Protein AF-K0SXA0-F1 (afdb_monomer_lite)

pLDDT: mean 76.3, std 20.44, range [32.12, 97.06]

Structure (mmCIF, N/CA/C/O backbone):
data_AF-K0SXA0-F1
#
_entry.id   AF-K0SXA0-F1
#
loop_
_atom_site.group_PDB
_atom_site.id
_atom_site.type_symbol
_atom_site.label_atom_id
_atom_site.label_alt_id
_atom_site.label_comp_id
_atom_site.label_asym_id
_atom_site.label_entity_id
_atom_site.label_seq_id
_atom_site.pdbx_PDB_ins_code
_atom_site.Cartn_x
_atom_site.Cartn_y
_atom_site.Cartn_z
_atom_site.occupancy
_atom_site.B_iso_or_equiv
_atom_site.auth_seq_id
_atom_site.auth_comp_id
_atom_site.auth_asym_id
_atom_site.auth_atom_id
_atom_site.pdbx_PDB_model_num
ATOM 1 N N . MET A 1 1 ? -65.868 3.057 34.331 1.00 33.91 1 MET A N 1
ATOM 2 C CA . MET A 1 1 ? -67.000 2.318 34.929 1.00 33.91 1 MET A CA 1
ATOM 3 C C . MET A 1 1 ? -66.848 0.865 34.507 1.00 33.91 1 MET A C 1
ATOM 5 O O . MET A 1 1 ? -66.831 0.612 33.315 1.00 33.91 1 MET A O 1
ATOM 9 N N . THR A 1 2 ? -66.255 0.045 35.381 1.00 39.78 2 THR A N 1
ATOM 10 C CA . THR A 1 2 ? -66.914 -0.927 36.297 1.00 39.78 2 THR A CA 1
ATOM 11 C C . THR A 1 2 ? -67.184 -2.253 35.579 1.00 39.78 2 THR A C 1
ATOM 13 O O . THR A 1 2 ? -67.931 -2.257 34.617 1.00 39.78 2 THR A O 1
ATOM 16 N N . VAL A 1 3 ? -66.432 -3.327 35.857 1.00 34.41 3 VAL A N 1
ATOM 17 C CA . VAL A 1 3 ? -66.452 -4.216 37.051 1.00 34.41 3 VAL A CA 1
ATOM 18 C C . VAL A 1 3 ? -67.311 -5.456 36.769 1.00 34.41 3 VAL A C 1
ATOM 20 O O . VAL A 1 3 ? -68.366 -5.333 36.164 1.00 34.41 3 VAL A O 1
ATOM 23 N N . ASN A 1 4 ? -66.837 -6.590 37.303 1.00 39.00 4 ASN A N 1
ATOM 24 C CA . ASN A 1 4 ? -67.422 -7.936 37.408 1.00 39.00 4 ASN A CA 1
ATOM 25 C C . ASN A 1 4 ? -67.067 -8.892 36.258 1.00 39.00 4 ASN A C 1
ATOM 27 O O . ASN A 1 4 ? -67.342 -8.606 35.109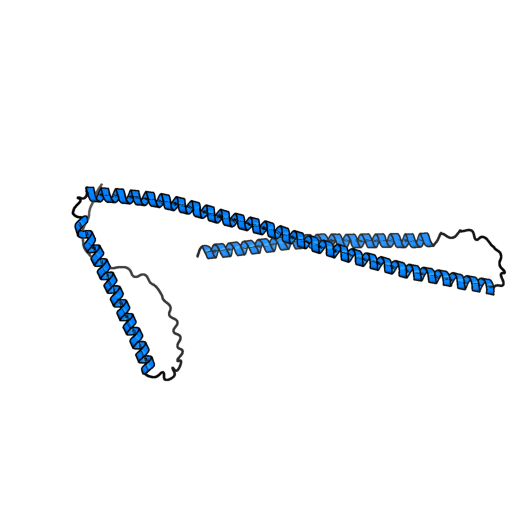 1.00 39.00 4 ASN A O 1
ATOM 31 N N . GLU A 1 5 ? -66.397 -10.026 36.488 1.00 44.12 5 GLU A N 1
ATOM 32 C CA . GLU A 1 5 ? -66.516 -10.937 37.636 1.00 44.12 5 GLU A CA 1
ATOM 33 C C . GLU A 1 5 ? -65.215 -11.714 37.919 1.00 44.12 5 GLU A C 1
ATOM 35 O O . GLU A 1 5 ? -64.517 -12.174 37.018 1.00 44.12 5 GLU A O 1
ATOM 40 N N . ARG A 1 6 ? -64.894 -11.870 39.209 1.00 47.31 6 ARG A N 1
ATOM 41 C CA . ARG A 1 6 ? -63.826 -12.742 39.722 1.00 47.31 6 ARG A CA 1
ATOM 42 C C . ARG A 1 6 ? -64.387 -14.141 39.985 1.00 47.31 6 ARG A C 1
ATOM 44 O O . ARG A 1 6 ? -65.409 -14.229 40.659 1.00 47.31 6 ARG A O 1
ATOM 51 N N . ARG A 1 7 ? -63.621 -15.198 39.673 1.00 39.25 7 ARG A N 1
ATOM 52 C CA . ARG A 1 7 ? -63.428 -16.384 40.548 1.00 39.25 7 ARG A CA 1
ATOM 53 C C . ARG A 1 7 ? -62.339 -17.341 40.005 1.00 39.25 7 ARG A C 1
ATOM 55 O O . ARG A 1 7 ? -62.566 -18.047 39.037 1.00 39.25 7 ARG A O 1
ATOM 62 N N . TRP A 1 8 ? -61.141 -17.280 40.610 1.00 40.41 8 TRP A N 1
ATOM 63 C CA . TRP A 1 8 ? -60.415 -18.370 41.314 1.00 40.41 8 TRP A CA 1
ATOM 64 C C . TRP A 1 8 ? -60.735 -19.829 40.874 1.00 40.41 8 TRP A C 1
ATOM 66 O O . TRP A 1 8 ? -61.901 -20.192 40.895 1.00 40.41 8 TRP A O 1
ATOM 76 N N . LEU A 1 9 ? -59.814 -20.749 40.515 1.00 39.09 9 LEU A N 1
ATOM 77 C CA . LEU A 1 9 ? -58.541 -21.189 41.129 1.00 39.09 9 LEU A CA 1
ATOM 78 C C . LEU A 1 9 ? -57.698 -22.078 40.168 1.00 39.09 9 LEU A C 1
ATOM 80 O O . LEU A 1 9 ? -58.259 -22.874 39.429 1.00 39.09 9 LEU A O 1
ATOM 84 N N . ALA A 1 10 ? -56.368 -21.994 40.329 1.00 35.38 10 ALA A N 1
ATOM 85 C CA . ALA A 1 10 ? -55.334 -23.050 40.264 1.00 35.38 10 ALA A CA 1
ATOM 86 C C . ALA A 1 10 ? -55.201 -23.983 39.036 1.00 35.38 10 ALA A C 1
ATOM 88 O O . ALA A 1 10 ? -56.087 -24.762 38.714 1.00 35.38 10 ALA A O 1
ATOM 89 N N . GLY A 1 11 ? -53.992 -24.045 38.461 1.00 32.88 11 GLY A N 1
ATOM 90 C CA . GLY A 1 11 ? -53.641 -25.123 37.531 1.00 32.88 11 GLY A CA 1
ATOM 91 C C . GLY A 1 11 ? -52.355 -24.884 36.757 1.00 32.88 11 GLY A C 1
ATOM 92 O O . GLY A 1 11 ? -52.360 -24.305 35.683 1.00 32.88 11 GLY A O 1
ATOM 93 N N . ALA A 1 12 ? -51.241 -25.301 37.331 1.00 36.44 12 ALA A N 1
ATOM 94 C CA . ALA A 1 12 ? -49.899 -25.111 36.821 1.00 36.44 12 ALA A CA 1
ATOM 95 C C . ALA A 1 12 ? -49.622 -25.978 35.558 1.00 36.44 12 ALA A C 1
ATOM 97 O O . ALA A 1 12 ? -50.015 -27.136 35.537 1.00 36.44 12 ALA A O 1
ATOM 98 N N . TRP A 1 13 ? -48.912 -25.451 34.545 1.00 35.28 13 TRP A N 1
ATOM 99 C CA . TRP A 1 13 ? -47.641 -25.993 34.005 1.00 35.28 13 TRP A CA 1
ATOM 100 C C . TRP A 1 13 ? -47.271 -25.522 32.589 1.00 35.28 13 TRP A C 1
ATOM 102 O O . TRP A 1 13 ? -48.034 -25.572 31.632 1.00 35.28 13 TRP A O 1
ATOM 112 N N . LYS A 1 14 ? -46.008 -25.083 32.545 1.00 35.16 14 LYS A N 1
ATOM 113 C CA . LYS A 1 14 ? -45.096 -24.770 31.444 1.00 35.16 14 LYS A CA 1
ATOM 114 C C . LYS A 1 14 ? -45.355 -25.479 30.111 1.00 35.16 14 LYS A C 1
ATOM 116 O O . LYS A 1 14 ? -45.330 -26.703 30.012 1.00 35.16 14 LYS A O 1
ATOM 121 N N . TRP A 1 15 ? -45.397 -24.651 29.073 1.00 37.28 15 TRP A N 1
ATOM 122 C CA . TRP A 1 15 ? -45.263 -25.020 27.672 1.00 37.28 15 TRP A CA 1
ATOM 123 C C . TRP A 1 15 ? -43.845 -25.527 27.368 1.00 37.28 15 TRP A C 1
ATOM 125 O O . TRP A 1 15 ? -42.852 -24.867 27.676 1.00 37.28 15 TRP A O 1
ATOM 135 N N . ARG A 1 16 ? -43.772 -26.714 26.754 1.00 32.12 16 ARG A N 1
ATOM 136 C CA . ARG A 1 16 ? -42.602 -27.230 26.033 1.00 32.12 16 ARG A CA 1
ATOM 137 C C . ARG A 1 16 ? -42.470 -26.475 24.713 1.00 32.12 16 ARG A C 1
ATOM 139 O O . ARG A 1 16 ? -43.393 -26.517 23.905 1.00 32.12 16 ARG A O 1
ATOM 146 N N . THR A 1 17 ? -41.304 -25.902 24.451 1.00 44.03 17 THR A N 1
ATOM 147 C CA . THR A 1 17 ? -40.845 -25.605 23.090 1.00 44.03 17 THR A CA 1
ATOM 148 C C . THR A 1 17 ? -39.658 -26.494 22.746 1.00 44.03 17 THR A C 1
ATOM 150 O O . THR A 1 17 ? -38.808 -26.802 23.579 1.00 44.03 17 THR A O 1
ATOM 153 N N . LEU A 1 18 ? -39.705 -26.970 21.508 1.00 38.94 18 LEU A N 1
ATOM 154 C CA . LEU A 1 18 ? -38.896 -28.009 20.894 1.00 38.94 18 LEU A CA 1
ATOM 155 C C . LEU A 1 18 ? -37.441 -27.568 20.694 1.00 38.94 18 LEU A C 1
ATOM 157 O O . LEU A 1 18 ? -37.186 -26.473 20.206 1.00 38.94 18 LEU A O 1
ATOM 161 N N . GLY A 1 19 ? -36.509 -28.471 20.988 1.00 34.19 19 GLY A N 1
ATOM 162 C CA . GLY A 1 19 ? -35.130 -28.428 20.511 1.00 34.19 19 GLY A CA 1
ATOM 163 C C . GLY A 1 19 ? -34.800 -29.782 19.898 1.00 34.19 19 GLY A C 1
ATOM 164 O O . GLY A 1 19 ? -34.503 -30.735 20.614 1.00 34.19 19 GLY A O 1
ATOM 165 N N . VAL A 1 20 ? -34.932 -29.880 18.577 1.00 38.72 20 VAL A N 1
ATOM 166 C CA . VAL A 1 20 ? -34.489 -31.027 17.781 1.00 38.72 20 VAL A CA 1
ATOM 167 C C . VAL A 1 20 ? -32.961 -31.050 17.821 1.00 38.72 20 VAL A C 1
ATOM 169 O O . VAL A 1 20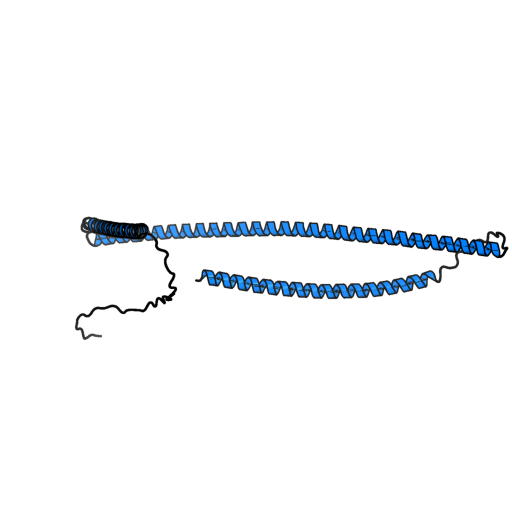 ? -32.323 -30.141 17.303 1.00 38.72 20 VAL A O 1
ATOM 172 N N . SER A 1 21 ? -32.373 -32.079 18.432 1.00 34.34 21 SER A N 1
ATOM 173 C CA . SER A 1 21 ? -30.966 -32.430 18.226 1.00 34.34 21 SER A CA 1
ATOM 174 C C . SER A 1 21 ? -30.926 -33.703 17.392 1.00 34.34 21 SER A C 1
ATOM 176 O O . SER A 1 21 ? -31.285 -34.788 17.852 1.00 34.34 21 SER A O 1
ATOM 178 N N . MET A 1 22 ? -30.576 -33.529 16.123 1.00 35.53 22 MET A N 1
ATOM 179 C CA . MET A 1 22 ? -30.406 -34.582 15.133 1.00 35.53 22 MET A CA 1
ATOM 180 C C . MET A 1 22 ? -29.090 -35.309 15.437 1.00 35.53 22 MET A C 1
ATOM 182 O O . MET A 1 22 ? -28.015 -34.801 15.125 1.00 35.53 22 MET A O 1
ATOM 186 N N . THR A 1 23 ? -29.142 -36.480 16.072 1.00 46.44 23 THR A N 1
ATOM 187 C CA . THR A 1 23 ? -27.959 -37.338 16.210 1.00 46.44 23 THR A CA 1
ATOM 188 C C . THR A 1 23 ? -27.879 -38.284 15.016 1.00 46.44 23 THR A C 1
ATOM 190 O O . THR A 1 23 ? -28.712 -39.170 14.831 1.00 46.44 23 THR A O 1
ATOM 193 N N . TYR A 1 24 ? -26.866 -38.085 14.172 1.00 36.88 24 TYR A N 1
ATOM 194 C CA . TYR A 1 24 ? -26.498 -39.046 13.138 1.00 36.88 24 TYR A CA 1
ATOM 195 C C . TYR A 1 24 ? -26.067 -40.353 13.821 1.00 36.88 24 TYR A C 1
ATOM 197 O O . TYR A 1 24 ? -25.092 -40.375 14.570 1.00 36.88 24 TYR A O 1
ATOM 205 N N . ARG A 1 25 ? -26.799 -41.450 13.586 1.00 37.25 25 ARG A N 1
ATOM 206 C CA . ARG A 1 25 ? -26.330 -42.801 13.924 1.00 37.25 25 ARG A CA 1
ATOM 207 C C . ARG A 1 25 ? -25.291 -43.229 12.895 1.00 37.25 25 ARG A C 1
ATOM 209 O O . ARG A 1 25 ? -25.644 -43.713 11.823 1.00 37.25 25 ARG A O 1
ATOM 216 N N . THR A 1 26 ? -24.019 -43.108 13.237 1.00 41.56 26 THR A N 1
ATOM 217 C CA . THR A 1 26 ? -22.947 -43.865 12.590 1.00 41.56 26 THR A CA 1
ATOM 218 C C . THR A 1 26 ? -22.957 -45.283 13.157 1.00 41.56 26 THR A C 1
ATOM 220 O O . THR A 1 26 ? -22.367 -45.562 14.196 1.00 41.56 26 THR A O 1
ATOM 223 N N . ASN A 1 27 ? -23.651 -46.199 12.478 1.00 45.00 27 ASN A N 1
ATOM 224 C CA . ASN A 1 27 ? -23.406 -47.629 12.643 1.00 45.00 27 ASN A CA 1
ATOM 225 C C . ASN A 1 27 ? -22.105 -47.969 11.899 1.00 45.00 27 ASN A C 1
ATOM 227 O O . ASN A 1 27 ? -22.141 -48.404 10.753 1.00 45.00 27 ASN A O 1
ATOM 231 N N . MET A 1 28 ? -20.959 -47.747 12.542 1.00 36.62 28 MET A N 1
ATOM 232 C CA . MET A 1 28 ? -19.746 -48.494 12.220 1.00 36.62 28 MET A CA 1
ATOM 233 C C . MET A 1 28 ? -19.492 -49.455 13.372 1.00 36.62 28 MET A C 1
ATOM 235 O O . MET A 1 28 ? -19.097 -49.054 14.464 1.00 36.62 28 MET A O 1
ATOM 239 N N . SER A 1 29 ? -19.767 -50.733 13.129 1.00 44.34 29 SER A N 1
ATOM 240 C CA . SER A 1 29 ? -19.243 -51.836 13.924 1.00 44.34 29 SER A CA 1
ATOM 241 C C . SER A 1 29 ? -17.733 -51.889 13.702 1.00 44.34 29 SER A C 1
ATOM 243 O O . SER A 1 29 ? -17.253 -52.564 12.795 1.00 44.34 29 SER A O 1
ATOM 245 N N . MET A 1 30 ? -17.001 -51.099 14.484 1.00 38.09 30 MET A N 1
ATOM 246 C CA . MET A 1 30 ? -15.559 -51.232 14.625 1.00 38.09 30 MET A CA 1
ATOM 247 C C . MET A 1 30 ? -15.334 -52.312 15.682 1.00 38.09 30 MET A C 1
ATOM 249 O O . MET A 1 30 ? -15.720 -52.135 16.838 1.00 38.09 30 MET A O 1
ATOM 253 N N . GLU A 1 31 ? -14.805 -53.460 15.267 1.00 45.88 31 GLU A N 1
ATOM 254 C CA . GLU A 1 31 ? -14.337 -54.499 16.183 1.00 45.88 31 GLU A CA 1
ATOM 255 C C . GLU A 1 31 ? -13.281 -53.870 17.102 1.00 45.88 31 GLU A C 1
ATOM 257 O O . GLU A 1 31 ? -12.225 -53.430 16.647 1.00 45.88 31 GLU A O 1
ATOM 262 N N . ILE A 1 32 ? -13.613 -53.732 18.389 1.00 46.00 32 ILE A N 1
ATOM 263 C CA . ILE A 1 32 ? -12.690 -53.218 19.402 1.00 46.00 32 ILE A CA 1
ATOM 264 C C . ILE A 1 32 ? -11.713 -54.364 19.704 1.00 46.00 32 ILE A C 1
ATOM 266 O O . ILE A 1 32 ? -12.177 -55.432 20.112 1.00 46.00 32 ILE A O 1
ATOM 270 N N . PRO A 1 33 ? -10.392 -54.184 19.509 1.00 49.22 33 PRO A N 1
ATOM 271 C CA . PRO A 1 33 ? -9.398 -55.164 19.940 1.00 49.22 33 PRO A CA 1
ATOM 272 C C . PRO A 1 33 ? -9.553 -55.411 21.444 1.00 49.22 33 PRO A C 1
ATOM 274 O O . PRO A 1 33 ? -9.891 -54.476 22.164 1.00 49.22 33 PRO A O 1
ATOM 277 N N . GLU A 1 34 ? -9.316 -56.633 21.929 1.00 57.97 34 GLU A N 1
ATOM 278 C CA . GLU A 1 34 ? -9.358 -56.970 23.361 1.00 57.97 34 GLU A CA 1
ATOM 279 C C . GLU A 1 34 ? -8.420 -56.065 24.189 1.00 57.97 34 GLU A C 1
ATOM 281 O O . GLU A 1 34 ? -7.263 -56.386 24.452 1.00 57.97 34 GLU A O 1
ATOM 286 N N . GLU A 1 35 ? -8.921 -54.908 24.623 1.00 55.84 35 GLU A N 1
ATOM 287 C CA . GLU A 1 35 ? -8.295 -54.079 25.642 1.00 55.84 35 GLU A CA 1
ATOM 288 C C . GLU A 1 35 ? -8.575 -54.722 27.003 1.00 55.84 35 GLU A C 1
ATOM 290 O O . GLU A 1 35 ? -9.726 -54.861 27.428 1.00 55.84 35 GLU A O 1
ATOM 295 N N . GLY A 1 36 ? -7.502 -55.145 27.678 1.00 57.25 36 GLY A N 1
ATOM 296 C CA . GLY A 1 36 ? -7.552 -55.880 28.938 1.00 57.25 36 GLY A CA 1
ATOM 297 C C . GLY A 1 36 ? -8.463 -55.232 29.985 1.00 57.25 36 GLY A C 1
ATOM 298 O O . GLY A 1 36 ? -8.536 -54.008 30.115 1.00 57.25 36 GLY A O 1
ATOM 299 N N . ALA A 1 37 ? -9.145 -56.068 30.773 1.00 63.78 37 ALA A N 1
ATOM 300 C CA . ALA A 1 37 ? -10.100 -55.671 31.815 1.00 63.78 37 ALA A CA 1
ATOM 301 C C . ALA A 1 37 ? -9.580 -54.571 32.772 1.00 63.78 37 ALA A C 1
ATOM 303 O O . ALA A 1 37 ? -10.363 -53.815 33.354 1.00 63.78 37 ALA A O 1
ATOM 304 N N . GLU A 1 38 ? -8.262 -54.446 32.911 1.00 65.62 38 GLU A N 1
ATOM 305 C CA . GLU A 1 38 ? -7.576 -53.402 33.673 1.00 65.62 38 GLU A CA 1
ATOM 306 C C . GLU A 1 38 ? -7.801 -51.991 33.106 1.00 65.62 38 GLU A C 1
ATOM 308 O O . GLU A 1 38 ? -8.131 -51.073 33.863 1.00 65.62 38 GLU A O 1
ATOM 313 N N . THR A 1 39 ? -7.735 -51.813 31.783 1.00 68.25 39 THR A N 1
ATOM 314 C CA . THR A 1 39 ? -7.971 -50.524 31.110 1.00 68.25 39 THR A CA 1
ATOM 315 C C . THR A 1 39 ? -9.420 -50.076 31.298 1.00 68.25 39 THR A C 1
ATOM 317 O O . THR A 1 39 ? -9.692 -48.931 31.670 1.00 68.25 39 THR A O 1
ATOM 320 N N . GLN A 1 40 ? -10.372 -51.003 31.167 1.00 71.31 40 GLN A N 1
ATOM 321 C CA . GLN A 1 40 ? -11.792 -50.718 31.372 1.00 71.31 40 GLN A CA 1
ATOM 322 C C . GLN A 1 40 ? -12.108 -50.356 32.836 1.00 71.31 40 GLN A C 1
ATOM 324 O O . GLN A 1 40 ? -12.920 -49.464 33.110 1.00 71.31 40 GLN A O 1
ATOM 329 N N . ASN A 1 41 ? -11.454 -51.018 33.793 1.00 73.25 41 ASN A N 1
ATOM 330 C CA . ASN A 1 41 ? -11.584 -50.702 35.215 1.00 73.25 41 ASN A CA 1
ATOM 331 C C . ASN A 1 41 ? -10.955 -49.347 35.563 1.00 73.25 41 ASN A C 1
ATOM 333 O O . ASN A 1 41 ? -11.549 -48.584 36.334 1.00 73.25 41 ASN A O 1
ATOM 337 N N . SER A 1 42 ? -9.824 -49.005 34.939 1.00 71.88 42 SER A N 1
ATOM 338 C CA . SER A 1 42 ? -9.188 -47.691 35.058 1.00 71.88 42 SER A CA 1
ATOM 339 C C . SER A 1 42 ? -10.129 -46.578 34.586 1.00 71.88 42 SER A C 1
ATOM 341 O O . SER A 1 42 ? -10.444 -45.669 35.360 1.00 71.88 42 SER A O 1
ATOM 343 N N . ILE A 1 43 ? -10.722 -46.718 33.395 1.00 74.25 43 ILE A N 1
ATOM 344 C CA . ILE A 1 43 ? -11.698 -45.761 32.846 1.00 74.25 43 ILE A CA 1
ATOM 345 C C . ILE A 1 43 ? -12.913 -45.608 33.777 1.00 74.25 43 ILE A C 1
ATOM 347 O O . ILE A 1 43 ? -13.313 -44.489 34.111 1.00 74.25 43 ILE A O 1
ATOM 351 N N . LYS A 1 44 ? -13.477 -46.714 34.282 1.00 81.88 44 LYS A N 1
ATOM 352 C CA . LYS A 1 44 ? -14.602 -46.674 35.238 1.00 81.88 44 LYS A CA 1
ATOM 353 C C . LYS A 1 44 ? -14.239 -45.967 36.548 1.00 81.88 44 LYS A C 1
ATOM 355 O O . LYS A 1 44 ? -15.105 -45.322 37.145 1.00 81.88 44 LYS A O 1
ATOM 360 N N . SER A 1 45 ? -12.998 -46.097 37.017 1.00 81.06 45 SER A N 1
ATOM 361 C CA . SER A 1 45 ? -12.524 -45.436 38.239 1.00 81.06 45 SER A CA 1
ATOM 362 C C . SER A 1 45 ? -12.358 -43.923 38.049 1.00 81.06 45 SER A C 1
ATOM 364 O O . SER A 1 45 ? -12.788 -43.151 38.907 1.00 81.06 45 SER A O 1
ATOM 366 N N . ILE A 1 46 ? -11.847 -43.494 36.890 1.00 79.69 46 ILE A N 1
ATOM 367 C CA . ILE A 1 46 ? -11.714 -42.081 36.511 1.00 79.69 46 ILE A CA 1
ATOM 368 C C . ILE A 1 46 ? -13.096 -41.425 36.438 1.00 79.69 46 ILE A C 1
ATOM 370 O O . ILE A 1 46 ? -13.313 -40.359 37.013 1.00 79.69 46 ILE A O 1
ATOM 374 N N . ILE A 1 47 ? -14.064 -42.097 35.808 1.00 82.12 47 ILE A N 1
ATOM 375 C CA . ILE A 1 47 ? -15.446 -41.607 35.714 1.00 82.12 47 ILE A CA 1
ATOM 376 C C . ILE A 1 47 ? -16.082 -41.477 37.105 1.00 82.12 47 ILE A C 1
ATOM 378 O O . ILE A 1 47 ? -16.759 -40.484 37.377 1.00 82.12 47 ILE A O 1
ATOM 382 N N . ARG A 1 48 ? -15.865 -42.449 38.003 1.00 85.38 48 ARG A N 1
ATOM 383 C CA . ARG A 1 48 ? -16.374 -42.383 39.384 1.00 85.38 48 ARG A CA 1
ATOM 384 C C . ARG A 1 48 ? -15.800 -41.195 40.152 1.00 85.38 48 ARG A C 1
ATOM 386 O O . ARG A 1 48 ? -16.586 -40.418 40.688 1.00 85.38 48 ARG A O 1
ATOM 393 N N . ARG A 1 49 ? -14.477 -40.997 40.120 1.00 84.75 49 ARG A N 1
ATOM 394 C CA . ARG A 1 49 ? -13.825 -39.848 40.775 1.00 84.75 49 ARG A CA 1
ATOM 395 C C . ARG A 1 49 ? -14.326 -38.516 40.226 1.00 84.75 49 ARG A C 1
ATOM 397 O O . ARG A 1 49 ? -14.599 -37.606 40.997 1.00 84.75 49 ARG A O 1
ATOM 404 N N . LYS A 1 50 ? -14.510 -38.407 38.907 1.00 85.69 50 LYS A N 1
ATOM 405 C CA . LYS A 1 50 ? -15.038 -37.185 38.287 1.00 85.69 50 LYS A CA 1
ATOM 406 C C . LYS A 1 50 ? -16.458 -36.865 38.774 1.00 85.69 50 LYS A C 1
ATOM 408 O O . LYS A 1 50 ? -16.738 -35.726 39.125 1.00 85.69 50 LYS A O 1
ATOM 413 N N . LYS A 1 51 ? -17.323 -37.879 38.885 1.00 86.25 51 LYS A N 1
ATOM 414 C CA . LYS A 1 51 ? -18.687 -37.729 39.426 1.00 86.25 51 LYS A CA 1
ATOM 415 C C . LYS A 1 51 ? -18.734 -37.438 40.927 1.00 86.25 51 LYS A C 1
ATOM 417 O O . LYS A 1 51 ? -19.736 -36.920 41.414 1.00 86.25 51 LYS A O 1
ATOM 422 N N . GLU A 1 52 ? -17.734 -37.861 41.691 1.00 89.00 52 GLU A N 1
ATOM 423 C CA . GLU A 1 52 ? -17.590 -37.478 43.103 1.00 89.00 52 GLU A CA 1
ATOM 424 C C . GLU A 1 52 ? -17.182 -36.015 43.213 1.00 89.00 52 GLU A C 1
ATOM 426 O O . GLU A 1 52 ? -17.869 -35.252 43.883 1.00 89.00 52 GLU A O 1
ATOM 431 N N . LEU A 1 53 ? -16.182 -35.600 42.436 1.00 88.31 53 LEU A N 1
ATOM 432 C CA . LEU A 1 53 ? -15.724 -34.216 42.395 1.00 88.31 53 LEU A CA 1
ATOM 433 C C . LEU A 1 53 ? -16.845 -33.246 41.984 1.00 88.31 53 LEU A C 1
ATOM 435 O O . LEU A 1 53 ? -17.039 -32.228 42.634 1.00 88.31 53 LEU A O 1
ATOM 439 N N . GLU A 1 54 ? -17.635 -33.587 40.960 1.00 82.19 54 GLU A N 1
ATOM 440 C CA . GLU A 1 54 ? -18.810 -32.802 40.545 1.00 82.19 54 GLU A CA 1
ATOM 441 C C . GLU A 1 54 ? -19.892 -32.722 41.636 1.00 82.19 54 GLU A C 1
ATOM 443 O O . GLU A 1 54 ? -20.561 -31.702 41.782 1.00 82.19 54 GLU A O 1
ATOM 448 N N . ARG A 1 55 ? -20.085 -33.782 42.433 1.00 86.12 55 ARG A N 1
ATOM 449 C CA . ARG A 1 55 ? -21.038 -33.751 43.555 1.00 86.12 55 ARG A CA 1
ATOM 450 C C . ARG A 1 55 ? -20.532 -32.892 44.705 1.00 86.12 55 ARG A C 1
ATOM 452 O O . ARG A 1 55 ? -21.329 -32.186 45.320 1.00 86.12 55 ARG A O 1
ATOM 459 N N . ASP A 1 56 ? -19.238 -32.942 44.988 1.00 87.69 56 ASP A N 1
ATOM 460 C CA . ASP A 1 56 ? -18.635 -32.172 46.071 1.00 87.69 56 ASP A CA 1
ATOM 461 C C . ASP A 1 56 ? -18.578 -30.678 45.737 1.00 87.69 56 ASP A C 1
ATOM 463 O O . ASP A 1 56 ? -18.891 -29.859 46.600 1.00 87.69 56 ASP A O 1
ATOM 467 N N . THR A 1 57 ? -18.306 -30.303 44.482 1.00 83.19 57 THR A N 1
ATOM 468 C CA . THR A 1 57 ? -18.398 -28.899 44.046 1.00 83.19 57 THR A CA 1
ATOM 469 C C . THR A 1 57 ? -19.830 -28.376 44.104 1.00 83.19 57 THR A C 1
ATOM 471 O O . THR A 1 57 ? -20.052 -27.262 44.576 1.00 83.19 57 THR A O 1
ATOM 474 N N . MET A 1 58 ? -20.820 -29.185 43.713 1.00 82.19 58 MET A N 1
ATOM 475 C CA . MET A 1 58 ? -22.235 -28.817 43.830 1.00 82.19 58 MET A CA 1
ATOM 476 C C . MET A 1 58 ? -22.671 -28.643 45.292 1.00 82.19 58 MET A C 1
ATOM 478 O O . MET A 1 58 ? -23.385 -27.692 45.604 1.00 82.19 58 MET A O 1
ATOM 482 N N . ARG A 1 59 ? -22.220 -29.512 46.208 1.00 86.75 59 ARG A N 1
ATOM 483 C CA . ARG A 1 59 ? -22.471 -29.356 47.653 1.00 86.75 59 ARG A CA 1
ATOM 484 C C . ARG A 1 59 ? -21.776 -28.126 48.233 1.00 86.75 59 ARG A C 1
ATOM 486 O O . ARG A 1 59 ? -22.373 -27.428 49.045 1.00 86.75 59 ARG A O 1
ATOM 493 N N . ALA A 1 60 ? -20.542 -27.846 47.819 1.00 84.62 60 ALA A N 1
ATOM 494 C CA . ALA A 1 60 ? -19.814 -26.657 48.249 1.00 84.62 60 ALA A CA 1
ATOM 495 C C . ALA A 1 60 ? -20.516 -25.369 47.787 1.00 84.62 60 ALA A C 1
ATOM 497 O O . ALA A 1 60 ? -20.687 -24.455 48.589 1.00 84.62 60 ALA A O 1
ATOM 498 N N . ALA A 1 61 ? -21.002 -25.333 46.543 1.00 81.62 61 ALA A N 1
ATOM 499 C CA . ALA A 1 61 ? -21.788 -24.218 46.019 1.00 81.62 61 ALA A CA 1
ATOM 500 C C . ALA A 1 61 ? -23.128 -24.049 46.759 1.00 81.62 61 ALA A C 1
ATOM 502 O O . ALA A 1 61 ? -23.527 -22.927 47.063 1.00 81.62 61 ALA A O 1
ATOM 503 N N . GLN A 1 62 ? -23.805 -25.149 47.112 1.00 81.50 62 GLN A N 1
ATOM 504 C CA . GLN A 1 62 ? -25.021 -25.103 47.937 1.00 81.50 62 GLN A CA 1
ATOM 505 C C . GLN A 1 62 ? -24.746 -24.544 49.338 1.00 81.50 62 GLN A C 1
ATOM 507 O O . GLN A 1 62 ? -25.486 -23.684 49.805 1.00 81.50 62 GLN A O 1
ATOM 512 N N . LEU A 1 63 ? -23.657 -24.966 49.984 1.00 83.25 63 LEU A N 1
ATOM 513 C CA . LEU A 1 63 ? -23.242 -24.431 51.284 1.00 83.25 63 LEU A CA 1
ATOM 514 C C . LEU A 1 63 ? -22.846 -22.950 51.208 1.00 83.25 63 LEU A C 1
ATOM 516 O O . LEU A 1 63 ? -23.108 -22.194 52.142 1.00 83.25 63 LEU A O 1
ATOM 520 N N . GLU A 1 64 ? -22.225 -22.511 50.112 1.00 79.81 64 GLU A N 1
ATOM 521 C CA . GLU A 1 64 ? -21.918 -21.096 49.886 1.00 79.81 64 GLU A CA 1
ATOM 522 C C . GLU A 1 64 ? -23.202 -20.273 49.705 1.00 79.81 64 GLU A C 1
ATOM 524 O O . GLU A 1 64 ? -23.363 -19.222 50.328 1.00 79.81 64 GLU A O 1
ATOM 529 N N . GLN A 1 65 ? -24.165 -20.793 48.942 1.00 75.69 65 GLN A N 1
ATOM 530 C CA . GLN A 1 65 ? -25.481 -20.182 48.780 1.00 75.69 65 GLN A CA 1
ATOM 531 C C . GLN A 1 65 ? -26.237 -20.093 50.118 1.00 75.69 65 GLN A C 1
ATOM 533 O O . GLN A 1 65 ? -26.806 -19.050 50.438 1.00 75.69 65 GLN A O 1
ATOM 538 N N . GLU A 1 66 ? -26.201 -21.144 50.939 1.00 76.25 66 GLU A N 1
ATOM 539 C CA . GLU A 1 66 ? -26.778 -21.143 52.288 1.00 76.25 66 GLU A CA 1
ATOM 540 C C . GLU A 1 66 ? -26.080 -20.143 53.221 1.00 76.25 66 GLU A C 1
ATOM 542 O O . GLU A 1 66 ? -26.751 -19.464 54.002 1.00 76.25 66 GLU A O 1
ATOM 547 N N . ARG A 1 67 ? -24.753 -19.979 53.114 1.00 74.56 67 ARG A N 1
ATOM 548 C CA . ARG A 1 67 ? -23.998 -18.955 53.857 1.00 74.56 67 ARG A CA 1
ATOM 549 C C . ARG A 1 67 ? -24.390 -17.535 53.459 1.00 74.56 67 ARG A C 1
ATOM 551 O O . ARG A 1 67 ? -24.529 -16.688 54.340 1.00 74.56 67 ARG A O 1
ATOM 558 N N . LEU A 1 68 ? -24.594 -17.270 52.170 1.00 70.25 68 LEU A N 1
ATOM 559 C CA . LEU A 1 68 ? -25.071 -15.970 51.689 1.00 70.25 68 LEU A CA 1
ATOM 560 C C . LEU A 1 68 ? -26.469 -15.659 52.247 1.00 70.25 68 LEU A C 1
ATOM 562 O O . LEU A 1 68 ? -26.682 -14.583 52.802 1.00 70.25 68 LEU A O 1
ATOM 566 N N . ILE A 1 69 ? -27.382 -16.636 52.222 1.00 67.69 69 ILE A N 1
ATOM 567 C CA . ILE A 1 69 ? -28.737 -16.499 52.787 1.00 67.69 69 ILE A CA 1
ATOM 568 C C . ILE A 1 69 ? -28.698 -16.299 54.314 1.00 67.69 69 ILE A C 1
ATOM 570 O O . ILE A 1 69 ? -29.469 -15.507 54.865 1.00 67.69 69 ILE A O 1
ATOM 574 N N . ALA A 1 70 ? -27.803 -16.994 55.021 1.00 62.94 70 ALA A N 1
ATOM 575 C CA . ALA A 1 70 ? -27.638 -16.854 56.467 1.00 62.94 70 ALA A CA 1
ATOM 576 C C . ALA A 1 70 ? -27.065 -15.480 56.865 1.00 62.94 70 ALA A C 1
ATOM 578 O O . ALA A 1 70 ? -27.487 -14.919 57.877 1.00 62.94 70 ALA A O 1
ATOM 579 N N . ASN A 1 71 ? -26.170 -14.907 56.054 1.00 60.41 71 ASN A N 1
ATOM 580 C CA . ASN A 1 71 ? -25.566 -13.593 56.296 1.00 60.41 71 ASN A CA 1
ATOM 581 C C . ASN A 1 71 ? -26.489 -12.405 55.949 1.00 60.41 71 ASN A C 1
ATOM 583 O O . ASN A 1 71 ? -26.309 -11.322 56.502 1.00 60.41 71 ASN A O 1
ATOM 587 N N . GLU A 1 72 ? -27.513 -12.581 55.107 1.00 56.19 72 GLU A N 1
ATOM 588 C CA . GLU A 1 72 ? -28.514 -11.536 54.809 1.00 56.19 72 GLU A CA 1
ATOM 589 C C . GLU A 1 72 ? -29.578 -11.354 55.918 1.00 56.19 72 GLU A C 1
ATOM 591 O O . GLU A 1 72 ? -30.273 -10.327 55.986 1.00 56.19 72 GLU A O 1
ATOM 596 N N . ARG A 1 73 ? -29.718 -12.333 56.823 1.00 51.84 73 ARG A N 1
ATOM 597 C CA . ARG A 1 73 ? -30.757 -12.338 57.869 1.00 51.84 73 ARG A CA 1
ATOM 598 C C . ARG A 1 73 ? -30.535 -11.390 59.063 1.00 51.84 73 ARG A C 1
ATOM 600 O O . ARG A 1 73 ? -31.549 -10.901 59.558 1.00 51.84 73 ARG A O 1
ATOM 607 N N . PRO A 1 74 ? -29.316 -11.053 59.532 1.00 50.66 74 PRO A N 1
ATOM 608 C CA . PRO A 1 74 ? -29.177 -10.173 60.699 1.00 50.66 74 PRO A CA 1
ATOM 609 C C . PRO A 1 74 ? -29.232 -8.671 60.377 1.00 50.66 74 PRO A C 1
ATOM 611 O O . PRO A 1 74 ? -29.717 -7.897 61.195 1.00 50.66 74 PRO A O 1
ATOM 614 N N . GLN A 1 75 ? -28.763 -8.224 59.203 1.00 51.59 75 GLN A N 1
ATOM 615 C CA . GLN A 1 75 ? -28.676 -6.780 58.904 1.00 51.59 75 GLN A CA 1
ATOM 616 C C . GLN A 1 75 ? -29.955 -6.185 58.313 1.00 51.59 75 GLN A C 1
ATOM 618 O O . GLN A 1 75 ? -30.223 -4.996 58.481 1.00 51.59 75 GLN A O 1
ATOM 623 N N . SER A 1 76 ? -30.771 -6.994 57.640 1.00 50.88 76 SER A N 1
ATOM 624 C CA . SER A 1 76 ? -31.985 -6.493 57.000 1.00 50.88 76 SER A CA 1
ATOM 625 C C . SER A 1 76 ? -33.075 -6.128 58.024 1.00 50.88 76 SER A C 1
ATOM 627 O O . SER A 1 76 ? -33.903 -5.261 57.751 1.00 50.88 76 SER A O 1
ATOM 629 N N . LEU A 1 77 ? -33.082 -6.721 59.221 1.00 51.00 77 LEU A N 1
ATOM 630 C CA . LEU A 1 77 ? -34.093 -6.459 60.257 1.00 51.00 77 LEU A CA 1
ATOM 631 C C . LEU A 1 77 ? -33.771 -5.269 61.181 1.00 51.00 77 LEU A C 1
ATOM 633 O O . LEU A 1 77 ? -34.659 -4.822 61.899 1.00 51.00 77 LEU A O 1
ATOM 637 N N . ALA A 1 78 ? -32.542 -4.740 61.163 1.00 54.81 78 ALA A N 1
ATOM 638 C CA . ALA A 1 78 ? -32.131 -3.646 62.054 1.00 54.81 78 ALA A CA 1
ATOM 639 C C . ALA A 1 78 ? -32.587 -2.254 61.574 1.00 54.81 78 ALA A C 1
ATOM 641 O O . ALA A 1 78 ? -32.722 -1.334 62.374 1.00 54.81 78 ALA A O 1
ATOM 642 N N . ASN A 1 79 ? -32.871 -2.111 60.277 1.00 57.25 79 ASN A N 1
ATOM 643 C CA . ASN A 1 79 ? -33.323 -0.869 59.666 1.00 57.25 79 ASN A CA 1
ATOM 644 C C . ASN A 1 79 ? -34.726 -1.096 59.094 1.00 57.25 79 ASN A C 1
ATOM 646 O O . ASN A 1 79 ? -34.898 -1.947 58.220 1.00 57.25 79 ASN A O 1
ATOM 650 N N . GLY A 1 80 ? -35.727 -0.351 59.577 1.00 67.75 80 GLY A N 1
ATOM 651 C CA . GLY A 1 80 ? -37.086 -0.384 59.021 1.00 67.75 80 GLY A CA 1
ATOM 652 C C . GLY A 1 80 ? -37.116 -0.092 57.512 1.00 67.75 80 GLY A C 1
ATOM 653 O O . GLY A 1 80 ? -36.099 0.279 56.918 1.00 67.75 80 GLY A O 1
ATOM 654 N N . ASP A 1 81 ? -38.283 -0.229 56.877 1.00 71.88 81 ASP A N 1
ATOM 655 C CA . ASP A 1 81 ? -38.446 -0.064 55.419 1.00 71.88 81 ASP A CA 1
ATOM 656 C C . ASP A 1 81 ? -37.821 1.230 54.863 1.00 71.88 81 ASP A C 1
ATOM 658 O O . ASP A 1 81 ? -37.300 1.243 53.745 1.00 71.88 81 ASP A O 1
ATOM 662 N N . ASP A 1 82 ? -37.795 2.305 55.651 1.00 73.19 82 ASP A N 1
ATOM 663 C CA . ASP A 1 82 ? -37.172 3.574 55.265 1.00 73.19 82 ASP A CA 1
ATOM 664 C C . ASP A 1 82 ? -35.640 3.533 55.246 1.00 73.19 82 ASP A C 1
ATOM 666 O O . ASP A 1 82 ? -35.026 4.093 54.336 1.00 73.19 82 ASP A O 1
ATOM 670 N N . GLY A 1 83 ? -35.008 2.805 56.168 1.00 76.38 83 GLY A N 1
ATOM 671 C CA . GLY A 1 83 ? -33.559 2.598 56.149 1.00 76.38 83 GLY A CA 1
ATOM 672 C C . GLY A 1 83 ? -33.127 1.679 55.003 1.00 76.38 83 GLY A C 1
ATOM 673 O O . GLY A 1 83 ? -32.136 1.959 54.328 1.00 76.38 83 GLY A O 1
ATOM 674 N N . ARG A 1 84 ? -33.922 0.643 54.688 1.00 76.94 84 ARG A N 1
ATOM 675 C CA . ARG A 1 84 ? -33.708 -0.187 53.486 1.00 76.94 84 ARG A CA 1
ATOM 676 C C . ARG A 1 84 ? -33.831 0.641 52.203 1.00 76.94 84 ARG A C 1
ATOM 678 O O . ARG A 1 84 ? -32.990 0.520 51.312 1.00 76.94 84 ARG A O 1
ATOM 685 N N . ARG A 1 85 ? -34.836 1.524 52.116 1.00 80.00 85 ARG A N 1
ATOM 686 C CA . ARG A 1 85 ? -35.002 2.458 50.988 1.00 80.00 85 ARG A CA 1
ATOM 687 C C . ARG A 1 85 ? -33.839 3.445 50.867 1.00 80.00 85 ARG A C 1
ATOM 689 O O . ARG A 1 85 ? -33.412 3.715 49.746 1.00 80.00 85 ARG A O 1
ATOM 696 N N . ALA A 1 86 ? -33.324 3.973 51.976 1.00 81.88 86 ALA A N 1
ATOM 697 C CA . ALA A 1 86 ? -32.190 4.897 51.973 1.00 81.88 86 ALA A CA 1
ATOM 698 C C . ALA A 1 86 ? -30.902 4.230 51.461 1.00 81.88 86 ALA A C 1
ATOM 700 O O . ALA A 1 86 ? -30.267 4.756 50.548 1.00 81.88 86 ALA A O 1
ATOM 701 N N . ILE A 1 87 ? -30.580 3.031 51.959 1.00 85.25 87 ILE A N 1
ATOM 702 C CA . ILE A 1 87 ? -29.416 2.248 51.508 1.00 85.25 87 ILE A CA 1
ATOM 703 C C . ILE A 1 87 ? -29.538 1.898 50.020 1.00 85.25 87 ILE A C 1
ATOM 705 O O . ILE A 1 87 ? -28.574 2.018 49.268 1.00 85.25 87 ILE A O 1
ATOM 709 N N . MET A 1 88 ? -30.734 1.510 49.566 1.00 85.06 88 MET A N 1
ATOM 710 C CA . MET A 1 88 ? -30.969 1.200 48.155 1.00 85.06 88 MET A CA 1
ATOM 711 C C . MET A 1 88 ? -30.782 2.433 47.261 1.00 85.06 88 MET A C 1
ATOM 713 O O . MET A 1 88 ? -30.159 2.335 46.207 1.00 85.06 88 MET A O 1
ATOM 717 N N . LYS A 1 89 ? -31.276 3.607 47.678 1.00 86.94 89 LYS A N 1
ATOM 718 C CA . LYS A 1 89 ? -31.061 4.868 46.949 1.00 86.94 89 LYS A CA 1
ATOM 719 C C . LYS A 1 89 ? -29.580 5.225 46.864 1.00 86.94 89 LYS A C 1
ATOM 721 O O . LYS A 1 89 ? -29.121 5.594 45.787 1.00 86.94 89 LYS A O 1
ATOM 726 N N . GLN A 1 90 ? -28.849 5.073 47.967 1.00 90.06 90 GLN A N 1
ATOM 727 C CA . GLN A 1 90 ? -27.412 5.314 47.999 1.00 90.06 90 GLN A CA 1
ATOM 728 C C . GLN A 1 90 ? -26.670 4.369 47.043 1.00 90.06 90 GLN A C 1
ATOM 730 O O . GLN A 1 90 ? -25.940 4.845 46.178 1.00 90.06 90 GLN A O 1
ATOM 735 N N . ARG A 1 91 ? -26.955 3.060 47.091 1.00 90.44 91 ARG A N 1
ATOM 736 C CA . ARG A 1 91 ? -26.392 2.077 46.148 1.00 90.44 91 ARG A CA 1
ATOM 737 C C . ARG A 1 91 ? -26.701 2.407 44.692 1.00 90.44 91 ARG A C 1
ATOM 739 O O . ARG A 1 91 ? -25.824 2.326 43.845 1.00 90.44 91 ARG A O 1
ATOM 746 N N . VAL A 1 92 ? -27.936 2.797 44.376 1.00 91.19 92 VAL A N 1
ATOM 747 C CA . VAL A 1 92 ? -28.309 3.195 43.007 1.00 91.19 92 VAL A CA 1
ATOM 748 C C . VAL A 1 92 ? -27.515 4.423 42.555 1.00 91.19 92 VAL A C 1
ATOM 750 O O . VAL A 1 92 ? -27.146 4.520 41.386 1.00 91.19 92 VAL A O 1
ATOM 753 N N . GLN A 1 93 ? -27.244 5.361 43.459 1.00 91.38 93 GLN A N 1
ATOM 754 C CA . GLN A 1 93 ? -26.458 6.550 43.154 1.00 91.38 93 GLN A CA 1
ATOM 755 C C . GLN A 1 93 ? -24.968 6.233 42.971 1.00 91.38 93 GLN A C 1
ATOM 757 O O . GLN A 1 93 ? -24.363 6.737 42.026 1.00 91.38 93 GLN A O 1
ATOM 762 N N . GLU A 1 94 ? -24.409 5.352 43.801 1.00 93.25 94 GLU A N 1
ATOM 763 C CA . GLU A 1 94 ? -23.049 4.818 43.653 1.00 93.25 94 GLU A CA 1
ATOM 764 C C . GLU A 1 94 ? -22.895 4.097 42.307 1.00 93.25 94 GLU A C 1
ATOM 766 O O . GLU A 1 94 ? -22.048 4.495 41.507 1.00 93.25 94 GLU A O 1
ATOM 771 N N . ILE A 1 95 ? -23.803 3.167 41.980 1.00 93.06 95 ILE A N 1
ATOM 772 C CA . ILE A 1 95 ? -23.819 2.450 40.693 1.00 93.06 95 ILE A CA 1
ATOM 773 C C . ILE A 1 95 ? -23.867 3.429 39.519 1.00 93.06 95 ILE A C 1
ATOM 775 O O . ILE A 1 95 ? -23.116 3.277 38.563 1.00 93.06 95 ILE A O 1
ATOM 779 N N . ARG A 1 96 ? -24.719 4.463 39.572 1.00 92.31 96 ARG A N 1
ATOM 780 C CA . ARG A 1 96 ? -24.786 5.481 38.506 1.00 92.31 96 ARG A CA 1
ATOM 781 C C . ARG A 1 96 ? -23.475 6.244 38.349 1.00 92.31 96 ARG A C 1
ATOM 783 O O . ARG A 1 96 ? -23.089 6.549 37.224 1.00 92.31 96 ARG A O 1
ATOM 790 N N . SER A 1 97 ? -22.806 6.561 39.456 1.00 94.12 97 SER A N 1
ATOM 791 C CA . SER A 1 97 ? -21.522 7.261 39.420 1.00 94.12 97 SER A CA 1
ATOM 792 C C . SER A 1 97 ? -20.414 6.391 38.820 1.00 94.12 97 SER A C 1
ATOM 794 O O . SER A 1 97 ? -19.629 6.878 38.009 1.00 94.12 97 SER A O 1
ATOM 796 N N . GLU A 1 98 ? -20.390 5.099 39.151 1.00 94.88 98 GLU A N 1
ATOM 797 C CA . GLU A 1 98 ? -19.454 4.122 38.588 1.00 94.88 98 GLU A CA 1
ATOM 798 C C . GLU A 1 98 ? -19.707 3.901 37.097 1.00 94.88 98 GLU A C 1
ATOM 800 O O . GLU A 1 98 ? -18.768 3.923 36.307 1.00 94.88 98 GLU A O 1
ATOM 805 N N . LEU A 1 99 ? -20.974 3.796 36.686 1.00 93.44 99 LEU A N 1
ATOM 806 C CA . LEU A 1 99 ? -21.360 3.697 35.276 1.00 93.44 99 LEU A CA 1
ATOM 807 C C . LEU A 1 99 ? -20.893 4.917 34.472 1.00 93.44 99 LEU A C 1
ATOM 809 O O . LEU A 1 99 ? -20.426 4.772 33.345 1.00 93.44 99 LEU A O 1
ATOM 813 N N . GLY A 1 100 ? -20.972 6.112 35.065 1.00 94.56 100 GLY A N 1
ATOM 814 C CA . GLY A 1 100 ? -20.435 7.334 34.468 1.00 9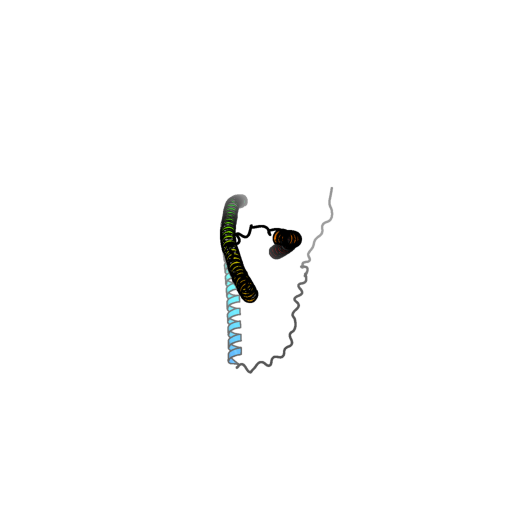4.56 100 GLY A CA 1
ATOM 815 C C . GLY A 1 100 ? -18.920 7.269 34.256 1.00 94.56 100 GLY A C 1
ATOM 816 O O . GLY A 1 100 ? -18.453 7.571 33.160 1.00 94.56 100 GLY A O 1
ATOM 817 N N . LYS A 1 101 ? -18.162 6.820 35.267 1.00 95.75 101 LYS A N 1
ATOM 818 C CA . LYS A 1 101 ? -16.698 6.657 35.175 1.00 95.75 101 LYS A CA 1
ATOM 819 C C . LYS A 1 101 ? -16.302 5.626 34.120 1.00 95.75 101 LYS A C 1
ATOM 821 O O . LYS A 1 101 ? -15.480 5.921 33.257 1.00 95.75 101 LYS A O 1
ATOM 826 N N . LEU A 1 102 ? -16.942 4.457 34.133 1.00 94.19 102 LEU A N 1
ATOM 827 C CA . LEU A 1 102 ? -16.696 3.405 33.145 1.00 94.19 102 LEU A CA 1
ATOM 828 C C . LEU A 1 102 ? -17.020 3.880 31.725 1.00 94.19 102 LEU A C 1
ATOM 830 O O . LEU A 1 102 ? -16.277 3.585 30.795 1.00 94.19 102 LEU A O 1
ATOM 834 N N . SER A 1 103 ? -18.083 4.669 31.552 1.00 93.44 103 SER A N 1
ATOM 835 C CA . SER A 1 103 ? -18.417 5.256 30.252 1.00 93.44 103 SER A CA 1
ATOM 836 C C . SER A 1 103 ? -17.345 6.235 29.765 1.00 93.44 103 SER A C 1
ATOM 838 O O . SER A 1 103 ? -17.021 6.231 28.576 1.00 93.44 103 SER A O 1
ATOM 840 N N . THR A 1 104 ? -16.772 7.055 30.653 1.00 94.44 104 THR A N 1
ATOM 841 C CA . THR A 1 104 ? -15.672 7.959 30.283 1.00 94.44 104 THR A CA 1
ATOM 842 C C . THR A 1 104 ? -14.385 7.201 29.971 1.00 94.44 104 THR A C 1
ATOM 844 O O . THR A 1 104 ? -13.760 7.479 28.950 1.00 94.44 104 THR A O 1
ATOM 847 N N . GLU A 1 105 ? -14.036 6.195 30.775 1.00 94.94 105 GLU A N 1
ATOM 848 C CA . GLU A 1 105 ? -12.865 5.340 30.545 1.00 94.94 105 GLU A CA 1
ATOM 849 C C . GLU A 1 105 ? -12.985 4.587 29.215 1.00 94.94 105 GLU A C 1
ATOM 851 O O . GLU A 1 105 ? -12.037 4.548 28.430 1.00 94.94 105 GLU A O 1
ATOM 856 N N . GLN A 1 106 ? -14.170 4.055 28.902 1.00 92.88 106 GLN A N 1
ATOM 857 C CA . GLN A 1 106 ? -14.436 3.405 27.622 1.00 92.88 106 GLN A CA 1
ATOM 858 C C . GLN A 1 106 ? -14.224 4.370 26.447 1.00 92.88 106 GLN A C 1
ATOM 860 O O . GLN A 1 106 ? -13.561 4.007 25.475 1.00 92.88 106 GLN A O 1
ATOM 865 N N . ALA A 1 107 ? -14.729 5.604 26.541 1.00 93.00 107 ALA A N 1
ATOM 866 C CA . ALA A 1 107 ? -14.557 6.608 25.493 1.00 93.00 107 ALA A CA 1
ATOM 867 C C . ALA A 1 107 ? -13.085 7.024 25.307 1.00 93.00 107 ALA A C 1
ATOM 869 O O . ALA A 1 107 ? -12.649 7.294 24.186 1.00 93.00 107 ALA A O 1
ATOM 870 N N . GLU A 1 108 ? -12.301 7.084 26.384 1.00 95.44 108 GLU A N 1
ATOM 871 C CA . GLU A 1 108 ? -10.863 7.363 26.321 1.00 95.44 108 GLU A CA 1
ATOM 872 C C . GLU A 1 108 ? -10.081 6.213 25.682 1.00 95.44 108 GLU A C 1
ATOM 874 O O . GLU A 1 108 ? -9.236 6.450 24.812 1.00 95.44 108 GLU A O 1
ATOM 879 N N . ILE A 1 109 ? -10.398 4.970 26.053 1.00 95.50 109 ILE A N 1
ATOM 880 C CA . ILE A 1 109 ? -9.801 3.775 25.450 1.00 95.50 109 ILE A CA 1
ATOM 881 C C . ILE A 1 109 ? -10.128 3.723 23.957 1.00 95.50 109 ILE A C 1
ATOM 883 O O . ILE A 1 109 ? -9.225 3.522 23.145 1.00 95.50 109 ILE A O 1
ATOM 887 N N . GLU A 1 110 ? -11.385 3.957 23.579 1.00 93.88 110 GLU A N 1
ATOM 888 C CA . GLU A 1 110 ? -11.818 3.954 22.182 1.00 93.88 110 GLU A CA 1
ATOM 889 C C . GLU A 1 110 ? -11.070 5.011 21.360 1.00 93.88 110 GLU A C 1
ATOM 891 O O . GLU A 1 110 ? -10.487 4.689 20.321 1.00 93.88 110 GLU A O 1
ATOM 896 N N . LYS A 1 111 ? -10.974 6.249 21.865 1.00 94.88 111 LYS A N 1
ATOM 897 C CA . LYS A 1 111 ? -10.164 7.307 21.238 1.00 94.88 111 LYS A CA 1
ATOM 898 C C . LYS A 1 111 ? -8.695 6.905 21.117 1.00 94.88 111 LYS A C 1
ATOM 900 O O . LYS A 1 111 ? -8.074 7.147 20.083 1.00 94.88 111 LYS A O 1
ATOM 905 N N . GLY A 1 112 ? -8.132 6.273 22.147 1.00 96.38 112 GLY A N 1
ATOM 906 C CA . GLY A 1 112 ? -6.754 5.788 22.139 1.00 96.38 112 GLY A CA 1
ATOM 907 C C . GLY A 1 112 ? -6.510 4.704 21.085 1.00 96.38 112 GLY A C 1
ATOM 908 O O . GLY A 1 112 ? -5.488 4.728 20.395 1.00 96.38 112 GLY A O 1
ATOM 909 N N . VAL A 1 113 ? -7.449 3.770 20.922 1.00 95.81 113 VAL A N 1
ATOM 910 C CA . VAL A 1 113 ? -7.392 2.721 19.893 1.00 95.81 113 VAL A CA 1
ATOM 911 C C . VAL A 1 113 ? -7.522 3.324 18.496 1.00 95.81 113 VAL A C 1
ATOM 913 O O . VAL A 1 113 ? -6.692 3.026 17.634 1.00 95.81 113 VAL A O 1
ATOM 916 N N . GLN A 1 114 ? -8.490 4.218 18.284 1.00 92.88 114 GLN A N 1
ATOM 917 C CA . GLN A 1 114 ? -8.668 4.922 17.012 1.00 92.88 114 GLN A CA 1
ATOM 918 C C . GLN A 1 114 ? -7.410 5.710 16.631 1.00 92.88 114 GLN A C 1
ATOM 920 O O . GLN A 1 114 ? -6.932 5.606 15.502 1.00 92.88 114 GLN A O 1
ATOM 925 N N . LEU A 1 115 ? -6.809 6.437 17.579 1.00 96.44 115 LEU A N 1
ATOM 926 C CA . LEU A 1 115 ? -5.579 7.187 17.334 1.00 96.44 115 LEU A CA 1
ATOM 927 C C . LEU A 1 115 ? -4.420 6.263 16.939 1.00 96.44 115 LEU A C 1
ATOM 929 O O . LEU A 1 115 ? -3.727 6.535 15.961 1.00 96.44 115 LEU A O 1
ATOM 933 N N . LYS A 1 116 ? -4.229 5.145 17.652 1.00 96.25 116 LYS A N 1
ATOM 934 C CA . LYS A 1 116 ? -3.198 4.147 17.316 1.00 96.25 116 LYS A CA 1
ATOM 935 C C . LYS A 1 116 ? -3.399 3.569 15.917 1.00 96.25 116 LYS A C 1
ATOM 937 O O . LYS A 1 116 ? -2.422 3.405 15.188 1.00 96.25 116 LYS A O 1
ATOM 942 N N . TYR A 1 117 ? -4.641 3.268 15.542 1.00 96.06 117 TYR A N 1
ATOM 943 C CA . TYR A 1 117 ? -4.967 2.769 14.209 1.00 96.06 117 TYR A CA 1
ATOM 944 C C . TYR A 1 117 ? -4.638 3.805 13.127 1.00 96.06 117 TYR A C 1
ATOM 946 O O . TYR A 1 117 ? -3.913 3.497 12.184 1.00 96.06 117 TYR A O 1
ATOM 954 N N . MET A 1 118 ? -5.073 5.054 13.315 1.00 93.06 118 MET A N 1
ATOM 955 C CA . MET A 1 118 ? -4.797 6.150 12.382 1.00 93.06 118 MET A CA 1
ATOM 956 C C . MET A 1 118 ? -3.296 6.414 12.217 1.00 93.06 118 MET A C 1
ATOM 958 O O . MET A 1 118 ? -2.832 6.648 11.102 1.00 93.06 118 MET A O 1
ATOM 962 N N . THR A 1 119 ? -2.518 6.359 13.300 1.00 95.75 119 THR A N 1
ATOM 963 C CA . THR A 1 119 ? -1.058 6.518 13.234 1.00 95.75 119 THR A CA 1
ATOM 964 C C . THR A 1 119 ? -0.414 5.391 12.432 1.00 95.75 119 THR A C 1
ATOM 966 O O . THR A 1 119 ? 0.338 5.671 11.501 1.00 95.75 119 THR A O 1
ATOM 969 N N . LYS A 1 120 ? -0.773 4.129 12.706 1.00 96.25 120 LYS A N 1
ATOM 970 C CA . LYS A 1 120 ? -0.271 2.978 11.937 1.00 96.25 120 LYS A CA 1
ATOM 971 C C . LYS A 1 120 ? -0.640 3.061 10.459 1.00 96.25 120 LYS A C 1
ATOM 973 O O . LYS A 1 120 ? 0.173 2.717 9.607 1.00 96.25 120 LYS A O 1
ATOM 978 N N . GLN A 1 121 ? -1.847 3.530 10.148 1.00 92.56 121 GLN A N 1
ATOM 979 C CA . GLN A 1 121 ? -2.277 3.714 8.767 1.00 92.56 121 GLN A CA 1
ATOM 980 C C . GLN A 1 121 ? -1.407 4.754 8.048 1.00 92.56 121 GLN A C 1
ATOM 982 O O . GLN A 1 121 ? -0.925 4.490 6.950 1.00 92.56 121 GLN A O 1
ATOM 987 N N . ARG A 1 122 ? -1.128 5.900 8.683 1.00 95.44 122 ARG A N 1
ATOM 988 C CA . ARG A 1 122 ? -0.235 6.921 8.108 1.00 95.44 122 ARG A CA 1
ATOM 989 C C . ARG A 1 122 ? 1.192 6.414 7.922 1.00 95.44 122 ARG A C 1
ATOM 991 O O . ARG A 1 122 ? 1.806 6.707 6.901 1.00 95.44 122 ARG A O 1
ATOM 998 N N . GLU A 1 123 ? 1.723 5.669 8.888 1.00 96.75 123 GLU A N 1
ATOM 999 C CA . GLU A 1 123 ? 3.058 5.064 8.790 1.00 96.75 123 GLU A CA 1
ATOM 1000 C C . GLU A 1 123 ? 3.140 4.078 7.621 1.00 96.75 123 GLU A C 1
ATOM 1002 O O . GLU A 1 123 ? 4.101 4.106 6.851 1.00 96.75 123 GLU A O 1
ATOM 1007 N N . PHE A 1 124 ? 2.110 3.246 7.456 1.00 97.06 124 PHE A N 1
ATOM 1008 C CA . PHE A 1 124 ? 2.006 2.321 6.334 1.00 97.06 124 PHE A CA 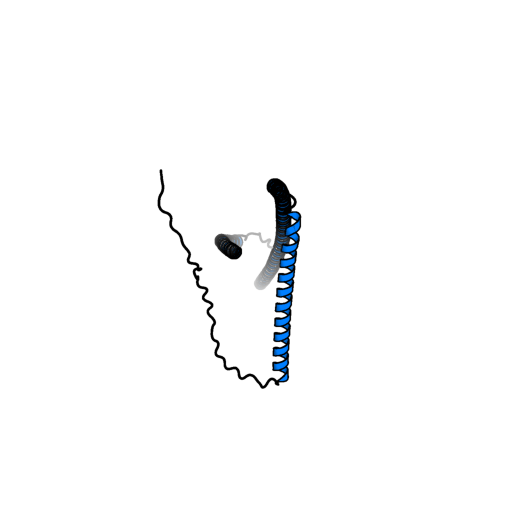1
ATOM 1009 C C . PHE A 1 124 ? 1.936 3.061 4.993 1.00 97.06 124 PHE A C 1
ATOM 1011 O O . PHE A 1 124 ? 2.703 2.750 4.085 1.00 97.06 124 PHE A O 1
ATOM 1018 N N . GLU A 1 125 ? 1.078 4.078 4.878 1.00 95.50 125 GLU A N 1
ATOM 1019 C CA . GLU A 1 125 ? 0.959 4.898 3.667 1.00 95.50 125 GLU A CA 1
ATOM 1020 C C . GLU A 1 125 ? 2.275 5.605 3.322 1.00 95.50 125 GLU A C 1
ATOM 1022 O O . GLU A 1 125 ? 2.682 5.636 2.160 1.00 95.50 125 GLU A O 1
ATOM 1027 N N . TYR A 1 126 ? 2.970 6.147 4.325 1.00 96.38 126 TYR A N 1
ATOM 1028 C CA . TYR A 1 126 ? 4.273 6.776 4.132 1.00 96.38 126 TYR A CA 1
ATOM 1029 C C . TYR A 1 126 ? 5.307 5.773 3.617 1.00 96.38 126 TYR A C 1
ATOM 1031 O O . TYR A 1 126 ? 6.013 6.062 2.650 1.00 96.38 126 TYR A O 1
ATOM 1039 N N . LYS A 1 127 ? 5.377 4.586 4.227 1.00 96.75 127 LYS A N 1
ATOM 1040 C CA . LYS A 1 127 ? 6.316 3.540 3.818 1.00 96.75 127 LYS A CA 1
ATOM 1041 C C . LYS A 1 127 ? 6.017 3.028 2.406 1.00 96.75 127 LYS A C 1
ATOM 1043 O O . LYS A 1 127 ? 6.936 2.970 1.600 1.00 96.75 127 LYS A O 1
ATOM 1048 N N . SER A 1 128 ? 4.748 2.772 2.081 1.00 95.19 128 SER A N 1
ATOM 1049 C CA . SER A 1 128 ? 4.322 2.357 0.735 1.00 95.19 128 SER A CA 1
ATOM 1050 C C . SER A 1 128 ? 4.771 3.360 -0.324 1.00 95.19 128 SER A C 1
ATOM 1052 O O . SER A 1 128 ? 5.392 2.979 -1.308 1.00 95.19 128 SER A O 1
ATOM 1054 N N . ARG A 1 129 ? 4.564 4.664 -0.088 1.00 94.25 129 ARG A N 1
ATOM 1055 C CA . ARG A 1 129 ? 5.009 5.711 -1.024 1.00 94.25 129 ARG A CA 1
ATOM 1056 C C . ARG A 1 129 ? 6.527 5.762 -1.189 1.00 94.25 129 ARG A C 1
ATOM 1058 O O . ARG A 1 129 ? 7.010 6.084 -2.270 1.00 94.25 129 ARG A O 1
ATOM 1065 N N . GLN A 1 130 ? 7.286 5.503 -0.124 1.00 95.69 130 GLN A N 1
ATOM 1066 C CA . GLN A 1 130 ? 8.748 5.450 -0.203 1.00 95.69 130 GLN A CA 1
ATOM 1067 C C . GLN A 1 130 ? 9.221 4.249 -1.021 1.00 95.69 130 GLN A C 1
ATOM 1069 O O . GLN A 1 130 ? 10.144 4.388 -1.821 1.00 95.69 130 GLN A O 1
ATOM 1074 N N . ASP A 1 131 ? 8.587 3.095 -0.838 1.00 95.69 131 ASP A N 1
ATOM 1075 C CA . ASP A 1 131 ? 8.922 1.879 -1.573 1.00 95.69 131 ASP A CA 1
ATOM 1076 C C . ASP A 1 131 ? 8.535 2.016 -3.058 1.00 95.69 131 ASP A C 1
ATOM 1078 O O . ASP A 1 131 ? 9.376 1.782 -3.923 1.00 95.69 131 ASP A O 1
ATOM 1082 N N . GLU A 1 132 ? 7.346 2.552 -3.360 1.00 94.62 132 GLU A N 1
ATOM 1083 C CA . GLU A 1 132 ? 6.917 2.902 -4.726 1.00 94.62 132 GLU A CA 1
ATOM 1084 C C . GLU A 1 132 ? 7.895 3.873 -5.403 1.00 94.62 132 GLU A C 1
ATOM 1086 O O . GLU A 1 132 ? 8.256 3.702 -6.567 1.00 94.62 132 GLU A O 1
ATOM 1091 N N . LYS A 1 133 ? 8.367 4.895 -4.677 1.00 96.56 133 LYS A N 1
ATOM 1092 C CA . LYS A 1 133 ? 9.339 5.851 -5.216 1.00 96.56 133 LYS A CA 1
ATOM 1093 C C . LYS A 1 133 ? 10.664 5.172 -5.569 1.00 96.56 133 LYS A C 1
ATOM 1095 O O . LYS A 1 133 ? 11.220 5.455 -6.626 1.00 96.56 133 LYS A O 1
ATOM 1100 N N . LYS A 1 134 ? 11.170 4.286 -4.707 1.00 96.69 134 LYS A N 1
ATOM 1101 C CA . LYS A 1 134 ? 12.408 3.538 -4.974 1.00 96.69 134 LYS A CA 1
ATOM 1102 C C . LYS A 1 134 ? 12.260 2.623 -6.183 1.00 96.69 134 LYS A C 1
ATOM 1104 O O . LYS A 1 134 ? 13.153 2.596 -7.022 1.00 96.69 134 LYS A O 1
ATOM 1109 N N . GLU A 1 135 ? 11.136 1.923 -6.293 1.00 96.12 135 GLU A N 1
ATOM 1110 C CA . GLU A 1 135 ? 10.858 1.042 -7.428 1.00 96.12 135 GLU A CA 1
ATOM 1111 C C . GLU A 1 135 ? 10.791 1.830 -8.744 1.00 96.12 135 GLU A C 1
ATOM 1113 O O . GLU A 1 135 ? 11.386 1.425 -9.743 1.00 96.12 135 GLU A O 1
ATOM 1118 N N . LEU A 1 136 ? 10.157 3.008 -8.736 1.00 95.56 136 LEU A N 1
ATOM 1119 C CA . LEU A 1 136 ? 10.145 3.912 -9.889 1.00 95.56 136 LEU A CA 1
ATOM 1120 C C . LEU A 1 136 ? 11.548 4.401 -10.263 1.00 95.56 136 LEU A C 1
ATOM 1122 O O . LEU A 1 136 ? 11.892 4.411 -11.443 1.00 95.56 136 LEU A O 1
ATOM 1126 N N . GLU A 1 137 ? 12.370 4.778 -9.282 1.00 96.75 137 GLU A N 1
ATOM 1127 C CA . GLU A 1 137 ? 13.760 5.178 -9.529 1.00 96.75 137 GLU A CA 1
ATOM 1128 C C . GLU A 1 137 ? 14.594 4.024 -10.110 1.00 96.75 137 GLU A C 1
ATOM 1130 O O . GLU A 1 137 ? 15.413 4.240 -11.002 1.00 96.75 137 GLU A O 1
ATOM 1135 N N . GLU A 1 138 ? 14.398 2.792 -9.639 1.00 96.81 138 GLU A N 1
ATOM 1136 C CA . GLU A 1 138 ? 15.076 1.609 -10.178 1.00 96.81 138 GLU A CA 1
ATOM 1137 C C . GLU A 1 138 ? 14.635 1.283 -11.606 1.00 96.81 138 GLU A C 1
ATOM 1139 O O . GLU A 1 138 ? 15.484 1.014 -12.459 1.00 96.81 138 GLU A O 1
ATOM 1144 N N . LEU A 1 139 ? 13.332 1.346 -11.886 1.00 96.06 139 LEU A N 1
ATOM 1145 C CA . LEU A 1 139 ? 12.794 1.159 -13.232 1.00 96.06 139 LEU A CA 1
ATOM 1146 C C . LEU A 1 139 ? 13.318 2.222 -14.195 1.00 96.06 139 LEU A C 1
ATOM 1148 O O . LEU A 1 139 ? 13.735 1.884 -15.301 1.00 96.06 139 LEU A O 1
ATOM 1152 N N . GLN A 1 140 ? 13.365 3.481 -13.761 1.00 95.75 140 GLN A N 1
ATOM 1153 C CA . GLN A 1 140 ? 13.914 4.565 -14.567 1.00 95.75 140 GLN A CA 1
ATOM 1154 C C . GLN A 1 140 ? 15.397 4.332 -14.878 1.00 95.75 140 GLN A C 1
ATOM 1156 O O . GLN A 1 140 ? 15.793 4.408 -16.037 1.00 95.75 140 GLN A O 1
ATOM 1161 N N . ARG A 1 141 ? 16.210 3.951 -13.881 1.00 96.00 141 ARG A N 1
ATOM 1162 C CA . ARG A 1 141 ? 17.626 3.616 -14.117 1.00 96.00 141 ARG A CA 1
ATOM 1163 C C . ARG A 1 141 ? 17.792 2.461 -15.103 1.00 96.00 141 ARG A C 1
ATOM 1165 O O . ARG A 1 141 ? 18.700 2.507 -15.925 1.00 96.00 141 ARG A O 1
ATOM 1172 N N . ARG A 1 142 ? 16.947 1.426 -15.026 1.00 96.81 142 ARG A N 1
ATOM 1173 C CA . ARG A 1 142 ? 16.983 0.304 -15.980 1.00 96.81 142 ARG A CA 1
ATOM 1174 C C . ARG A 1 142 ? 16.648 0.762 -17.394 1.00 96.81 142 ARG A C 1
ATOM 1176 O O . ARG A 1 142 ? 17.375 0.411 -18.314 1.00 96.81 142 ARG A O 1
ATOM 1183 N N . GLN A 1 143 ? 15.605 1.572 -17.547 1.00 95.44 143 GLN A N 1
ATOM 1184 C CA . GLN A 1 143 ? 15.214 2.114 -18.844 1.00 95.44 143 GLN A CA 1
ATOM 1185 C C . GLN A 1 143 ? 16.319 2.996 -19.444 1.00 95.44 143 GLN A C 1
ATOM 1187 O O . GLN A 1 143 ? 16.617 2.884 -20.630 1.00 95.44 143 GLN A O 1
ATOM 1192 N N . ASP A 1 144 ? 16.963 3.837 -18.632 1.00 96.44 144 ASP A N 1
ATOM 1193 C CA . ASP A 1 144 ? 18.068 4.688 -19.084 1.00 96.44 144 ASP A CA 1
ATOM 1194 C C . ASP A 1 144 ? 19.286 3.858 -19.528 1.00 96.44 144 ASP A C 1
ATOM 1196 O O . ASP A 1 144 ? 19.943 4.200 -20.514 1.00 96.44 144 ASP A O 1
ATOM 1200 N N . LEU A 1 145 ? 19.579 2.754 -18.830 1.00 96.94 145 LEU A N 1
ATOM 1201 C CA . LEU A 1 145 ? 20.641 1.819 -19.212 1.00 96.94 145 LEU A CA 1
ATOM 1202 C C . LEU A 1 145 ? 20.323 1.100 -20.525 1.00 96.94 145 LEU A C 1
ATOM 1204 O O . LEU A 1 145 ? 21.163 1.091 -21.419 1.00 96.94 145 LEU A O 1
ATOM 1208 N N . GLU A 1 146 ? 19.110 0.572 -20.674 1.00 95.94 146 GLU A N 1
ATOM 1209 C CA . GLU A 1 146 ? 18.671 -0.113 -21.895 1.00 95.94 146 GLU A CA 1
ATOM 1210 C C . GLU A 1 146 ? 18.702 0.832 -23.108 1.00 95.94 146 GLU A C 1
ATOM 1212 O O . GLU A 1 146 ? 19.224 0.492 -24.169 1.00 95.94 146 GLU A O 1
ATOM 1217 N N . MET A 1 147 ? 18.237 2.074 -22.938 1.00 96.12 147 MET A N 1
ATOM 1218 C CA . MET A 1 147 ? 18.333 3.099 -23.980 1.00 96.12 147 MET A CA 1
ATOM 1219 C C . MET A 1 147 ? 19.782 3.415 -24.351 1.00 96.12 147 MET A C 1
ATOM 1221 O O . MET A 1 147 ? 20.083 3.649 -25.523 1.00 96.12 147 MET A O 1
ATOM 1225 N N . LYS A 1 148 ? 20.689 3.433 -23.371 1.00 96.38 148 LYS A N 1
ATOM 1226 C CA . LYS A 1 148 ? 22.113 3.660 -23.616 1.00 96.38 148 LYS A CA 1
ATOM 1227 C C . LYS A 1 148 ? 22.738 2.503 -24.398 1.00 96.38 148 LYS A C 1
ATOM 1229 O O . LYS A 1 148 ? 23.445 2.767 -25.366 1.00 96.38 148 LYS A O 1
ATOM 1234 N N . GLU A 1 149 ? 22.444 1.259 -24.026 1.00 95.25 149 GLU A N 1
ATOM 1235 C CA . GLU A 1 149 ? 22.913 0.063 -24.737 1.00 95.25 149 GLU A CA 1
ATOM 1236 C C . GLU A 1 149 ? 22.428 0.058 -26.192 1.00 95.25 149 GLU A C 1
ATOM 1238 O O . GLU A 1 149 ? 23.242 -0.055 -27.107 1.00 95.25 149 GLU A O 1
ATOM 1243 N N . LEU A 1 150 ? 21.139 0.322 -26.433 1.00 94.19 150 LEU A N 1
ATOM 1244 C CA . LEU A 1 150 ? 20.587 0.426 -27.790 1.00 94.19 150 LEU A CA 1
ATOM 1245 C C . LEU A 1 150 ? 21.266 1.526 -28.621 1.00 94.19 150 LEU A C 1
ATOM 1247 O O . LEU A 1 150 ? 21.545 1.345 -29.809 1.00 94.19 150 LEU A O 1
ATOM 1251 N N . LEU A 1 151 ? 21.551 2.684 -28.020 1.00 94.25 151 LEU A N 1
ATOM 1252 C CA . LEU A 1 151 ? 22.266 3.764 -28.705 1.00 94.25 151 LEU A CA 1
ATOM 1253 C C . LEU A 1 151 ? 23.710 3.374 -29.046 1.00 94.25 151 LEU A C 1
ATOM 1255 O O . LEU A 1 151 ? 24.190 3.717 -30.130 1.00 94.25 151 LEU A O 1
ATOM 1259 N N . GLU A 1 152 ? 24.395 2.659 -28.154 1.00 95.12 152 GLU A N 1
ATOM 1260 C CA . GLU A 1 152 ? 25.741 2.135 -28.395 1.00 95.12 152 GLU A CA 1
ATOM 1261 C C . GLU A 1 152 ? 25.740 1.084 -29.514 1.00 95.12 152 GLU A C 1
ATOM 1263 O O . GLU A 1 152 ? 26.565 1.170 -30.428 1.00 95.12 152 GLU A O 1
ATOM 1268 N N . GLU A 1 153 ? 24.770 0.167 -29.529 1.00 93.19 153 GLU A N 1
ATOM 1269 C CA . GLU A 1 153 ? 24.580 -0.806 -30.611 1.00 93.19 153 GLU A CA 1
ATOM 1270 C C . GLU A 1 153 ? 24.340 -0.117 -31.958 1.00 93.19 153 GLU A C 1
ATOM 1272 O O . GLU A 1 153 ? 25.006 -0.424 -32.953 1.00 93.19 153 GLU A O 1
ATOM 1277 N N . HIS A 1 154 ? 23.450 0.877 -31.999 1.00 90.06 154 HIS A N 1
ATOM 1278 C CA . HIS A 1 154 ? 23.211 1.663 -33.206 1.00 90.06 154 HIS A CA 1
ATOM 1279 C C . HIS A 1 154 ? 24.460 2.423 -33.665 1.00 90.06 154 HIS A C 1
ATOM 1281 O O . HIS A 1 154 ? 24.709 2.526 -34.870 1.00 90.06 154 HIS A O 1
ATOM 1287 N N . ALA A 1 155 ? 25.264 2.950 -32.740 1.00 94.38 155 ALA A N 1
ATOM 1288 C CA . ALA A 1 155 ? 26.514 3.625 -33.073 1.00 94.38 155 ALA A CA 1
ATOM 1289 C C . ALA A 1 155 ? 27.554 2.651 -33.652 1.00 94.38 155 ALA A C 1
ATOM 1291 O O . ALA A 1 155 ? 28.236 2.988 -34.624 1.00 94.38 155 ALA A O 1
ATOM 1292 N N . LEU A 1 156 ? 27.661 1.439 -33.101 1.00 94.00 156 LEU A N 1
ATOM 1293 C CA . LEU A 1 156 ? 28.537 0.389 -33.623 1.00 94.00 156 LEU A CA 1
ATOM 1294 C C . LEU A 1 156 ? 28.086 -0.088 -35.008 1.00 94.00 156 LEU A C 1
ATOM 1296 O O . LEU A 1 156 ? 28.921 -0.208 -35.906 1.00 94.00 156 LEU A O 1
ATOM 1300 N N . ALA A 1 157 ? 26.781 -0.281 -35.214 1.00 92.75 157 ALA A N 1
ATOM 1301 C CA . ALA A 1 157 ? 26.220 -0.642 -36.514 1.00 92.75 157 ALA A CA 1
ATOM 1302 C C . ALA A 1 157 ? 26.526 0.425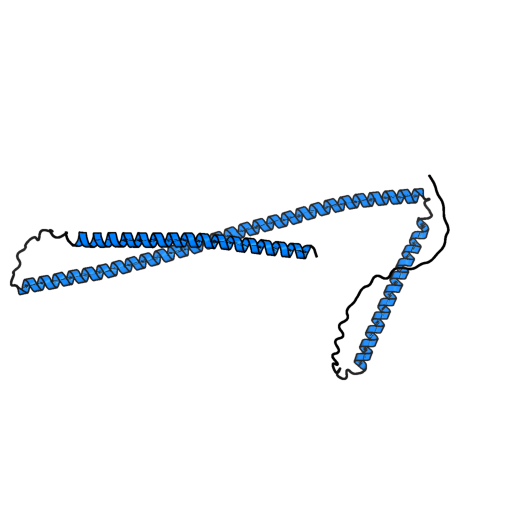 -37.579 1.00 92.75 157 ALA A C 1
ATOM 1304 O O . ALA A 1 157 ? 26.999 0.093 -38.666 1.00 92.75 157 ALA A O 1
ATOM 1305 N N . ARG A 1 158 ? 26.366 1.714 -37.241 1.00 91.75 158 ARG A N 1
ATOM 1306 C CA . ARG A 1 158 ? 26.738 2.824 -38.136 1.00 91.75 158 ARG A CA 1
ATOM 1307 C C . ARG A 1 158 ? 28.219 2.801 -38.495 1.00 91.75 158 ARG A C 1
ATOM 1309 O O . ARG A 1 158 ? 28.542 2.878 -39.673 1.00 91.75 158 ARG A O 1
ATOM 1316 N N . LYS A 1 159 ? 29.114 2.628 -37.515 1.00 94.00 159 LYS A N 1
ATOM 1317 C CA . LYS A 1 159 ? 30.562 2.520 -37.771 1.00 94.00 159 LYS A CA 1
ATOM 1318 C C . LYS A 1 159 ? 30.897 1.338 -38.686 1.00 94.00 159 LYS A C 1
ATOM 1320 O O . LYS A 1 159 ? 31.742 1.467 -39.569 1.00 94.00 159 LYS A O 1
ATOM 1325 N N . ALA A 1 160 ? 30.236 0.196 -38.497 1.00 93.50 160 ALA A N 1
ATOM 1326 C CA . ALA A 1 160 ? 30.431 -0.977 -39.343 1.00 93.50 160 ALA A CA 1
ATOM 1327 C C . ALA A 1 160 ? 29.964 -0.726 -40.787 1.00 93.50 160 ALA A C 1
ATOM 1329 O O . ALA A 1 160 ? 30.658 -1.095 -41.735 1.00 93.50 160 ALA A O 1
ATOM 1330 N N . ASP A 1 161 ? 28.816 -0.077 -40.971 1.00 92.50 161 ASP A N 1
ATOM 1331 C CA . ASP A 1 161 ? 28.297 0.246 -42.301 1.00 92.50 161 ASP A CA 1
ATOM 1332 C C . ASP A 1 161 ? 29.103 1.354 -42.993 1.00 92.50 161 ASP A C 1
ATOM 1334 O O . ASP A 1 161 ? 29.361 1.261 -44.196 1.00 92.50 161 ASP A O 1
ATOM 1338 N N . GLU A 1 162 ? 29.594 2.344 -42.246 1.00 91.56 162 GLU A N 1
ATOM 1339 C CA . GLU A 1 162 ? 30.547 3.346 -42.734 1.00 91.56 162 GLU A CA 1
ATOM 1340 C C . GLU A 1 162 ? 31.846 2.688 -43.214 1.00 91.56 162 GLU A C 1
ATOM 1342 O O . GLU A 1 162 ? 32.314 2.992 -44.313 1.00 91.56 162 GLU A O 1
ATOM 1347 N N . ALA A 1 163 ? 32.395 1.731 -42.457 1.00 92.25 163 ALA A N 1
ATOM 1348 C CA . ALA A 1 163 ? 33.587 0.986 -42.859 1.00 92.25 163 ALA A CA 1
ATOM 1349 C C . ALA A 1 163 ? 33.356 0.183 -44.151 1.00 92.25 163 ALA A C 1
ATOM 1351 O O . ALA A 1 163 ? 34.171 0.250 -45.074 1.00 92.25 163 ALA A O 1
ATOM 1352 N N . LYS A 1 164 ? 32.214 -0.512 -44.278 1.00 92.12 164 LYS A N 1
ATOM 1353 C CA . LYS A 1 164 ? 31.840 -1.210 -45.526 1.00 92.12 164 LYS A CA 1
ATOM 1354 C C . LYS A 1 164 ? 31.734 -0.242 -46.707 1.00 92.12 164 LYS A C 1
ATOM 1356 O O . LYS A 1 164 ? 32.199 -0.556 -47.804 1.00 92.12 164 LYS A O 1
ATOM 1361 N N . CYS A 1 165 ? 31.132 0.931 -46.499 1.00 88.12 165 CYS A N 1
ATOM 1362 C CA . CYS A 1 165 ? 31.031 1.962 -47.530 1.00 88.12 165 CYS A CA 1
ATOM 1363 C C . CYS A 1 165 ? 32.415 2.466 -47.955 1.00 88.12 165 CYS A C 1
ATOM 1365 O O . CYS A 1 165 ? 32.686 2.568 -49.152 1.00 88.12 165 CYS A O 1
ATOM 1367 N N . GLN A 1 166 ? 33.308 2.730 -46.999 1.00 92.50 166 GLN A N 1
ATOM 1368 C CA . GLN A 1 166 ? 34.673 3.176 -47.274 1.00 92.50 166 GLN A CA 1
ATOM 1369 C C . GLN A 1 166 ? 35.480 2.135 -48.056 1.00 92.50 166 GLN A C 1
ATOM 1371 O O . GLN A 1 166 ? 36.137 2.493 -49.033 1.00 92.50 166 GLN A O 1
ATOM 1376 N N . GLU A 1 167 ? 35.397 0.854 -47.690 1.00 91.06 167 GLU A N 1
ATOM 1377 C CA . GLU A 1 167 ? 36.055 -0.222 -48.441 1.00 91.06 167 GLU A CA 1
ATOM 1378 C C . GLU A 1 167 ? 35.523 -0.321 -49.872 1.00 91.06 167 GLU A C 1
ATOM 1380 O O . GLU A 1 167 ? 36.295 -0.408 -50.828 1.00 91.06 167 GLU A O 1
ATOM 1385 N N . ARG A 1 168 ? 34.206 -0.187 -50.064 1.00 90.31 168 ARG A N 1
ATOM 1386 C CA . ARG A 1 168 ? 33.618 -0.184 -51.408 1.00 90.31 168 ARG A CA 1
ATOM 1387 C C . ARG A 1 168 ? 34.067 1.018 -52.242 1.00 90.31 168 ARG A C 1
ATOM 1389 O O . ARG A 1 168 ? 34.301 0.867 -53.438 1.00 90.31 168 ARG A O 1
ATOM 1396 N N . ILE A 1 169 ? 34.241 2.190 -51.627 1.00 91.00 169 ILE A N 1
ATOM 1397 C CA . ILE A 1 169 ? 34.811 3.373 -52.292 1.00 91.00 169 ILE A CA 1
ATOM 1398 C C . ILE A 1 169 ? 36.269 3.119 -52.699 1.00 91.00 169 ILE A C 1
ATOM 1400 O O . ILE A 1 169 ? 36.646 3.450 -53.826 1.00 91.00 169 ILE A O 1
ATOM 1404 N N . LYS A 1 170 ? 37.091 2.525 -51.821 1.00 92.12 170 LYS A N 1
ATOM 1405 C CA . LYS A 1 170 ? 38.484 2.165 -52.142 1.00 92.12 170 LYS A CA 1
ATOM 1406 C C . LYS A 1 170 ? 38.549 1.193 -53.319 1.00 92.12 170 LYS A C 1
ATOM 1408 O O . LYS A 1 170 ? 39.331 1.416 -54.240 1.00 92.12 170 LYS A O 1
ATOM 1413 N N . GLU A 1 171 ? 37.685 0.183 -53.333 1.00 90.56 171 GLU A N 1
ATOM 1414 C CA . GLU A 1 171 ? 37.625 -0.803 -54.413 1.00 90.56 171 GLU A CA 1
ATOM 1415 C C . GLU A 1 171 ? 37.203 -0.172 -55.748 1.00 90.56 171 GLU A C 1
ATOM 1417 O O . GLU A 1 171 ? 37.850 -0.390 -56.772 1.00 90.56 171 GLU A O 1
ATOM 1422 N N . ILE A 1 172 ? 36.191 0.703 -55.747 1.00 88.88 172 ILE A N 1
ATOM 1423 C CA . ILE A 1 172 ? 35.796 1.459 -56.949 1.00 88.88 172 ILE A CA 1
ATOM 1424 C C . ILE A 1 172 ? 36.962 2.315 -57.463 1.00 88.88 172 ILE A C 1
ATOM 1426 O O . ILE A 1 172 ? 37.218 2.352 -58.670 1.00 88.88 172 ILE A O 1
ATOM 1430 N N . ARG A 1 173 ? 37.702 2.987 -56.568 1.00 88.44 173 ARG A N 1
ATOM 1431 C CA . ARG A 1 173 ? 38.890 3.771 -56.945 1.00 88.44 173 ARG A CA 1
ATOM 1432 C C . ARG A 1 173 ? 39.984 2.889 -57.551 1.00 88.44 173 ARG A C 1
ATOM 1434 O O . ARG A 1 173 ? 40.581 3.298 -58.547 1.00 88.44 173 ARG A O 1
ATOM 1441 N N . ARG A 1 174 ? 40.217 1.692 -57.000 1.00 89.25 174 ARG A N 1
ATOM 1442 C CA . ARG A 1 174 ? 41.185 0.712 -57.522 1.00 89.25 174 ARG A CA 1
ATOM 1443 C C . ARG A 1 174 ? 40.810 0.263 -58.933 1.00 89.25 174 ARG A C 1
ATOM 1445 O O . ARG A 1 174 ? 41.612 0.435 -59.847 1.00 89.25 174 ARG A O 1
ATOM 1452 N N . ILE A 1 175 ? 39.573 -0.201 -59.125 1.00 87.88 175 ILE A N 1
ATOM 1453 C CA . ILE A 1 175 ? 39.054 -0.646 -60.429 1.00 87.88 175 ILE A CA 1
ATOM 1454 C C . ILE A 1 175 ? 39.123 0.491 -61.459 1.00 87.88 175 ILE A C 1
ATOM 1456 O O . ILE A 1 175 ? 39.551 0.286 -62.593 1.00 87.88 175 ILE A O 1
ATOM 1460 N N . SER A 1 176 ? 38.745 1.712 -61.071 1.00 81.81 176 SER A N 1
ATOM 1461 C CA . SER A 1 176 ? 38.833 2.888 -61.945 1.00 81.81 176 SER A CA 1
ATOM 1462 C C . SER A 1 176 ? 40.283 3.230 -62.322 1.00 81.81 176 SER A C 1
ATOM 1464 O O . SER A 1 176 ? 40.572 3.554 -63.475 1.00 81.81 176 SER A O 1
ATOM 1466 N N . GLY A 1 177 ? 41.226 3.120 -61.381 1.00 80.56 177 GLY A N 1
ATOM 1467 C CA . GLY A 1 177 ? 42.657 3.293 -61.643 1.00 80.56 177 GLY A CA 1
ATOM 1468 C C . GLY A 1 177 ? 43.229 2.228 -62.584 1.00 80.56 177 GLY A C 1
ATOM 1469 O O . GLY A 1 177 ? 43.966 2.562 -63.509 1.00 80.56 177 GLY A O 1
ATOM 1470 N N . GLU A 1 178 ? 42.860 0.962 -62.393 1.00 79.06 178 GLU A N 1
ATOM 1471 C CA . GLU A 1 178 ? 43.253 -0.148 -63.271 1.00 79.06 178 GLU A CA 1
ATOM 1472 C C . GLU A 1 178 ? 42.679 0.013 -64.679 1.00 79.06 178 GLU A C 1
ATOM 1474 O O . GLU A 1 178 ? 43.410 -0.131 -65.658 1.00 79.06 178 GLU A O 1
ATOM 1479 N N . LYS A 1 179 ? 41.410 0.422 -64.795 1.00 76.50 179 LYS A N 1
ATOM 1480 C CA . LYS A 1 179 ? 40.776 0.729 -66.082 1.00 76.50 179 LYS A CA 1
ATOM 1481 C C . LYS A 1 179 ? 41.488 1.870 -66.815 1.00 76.50 179 LYS A C 1
ATOM 1483 O O . LYS A 1 179 ? 41.705 1.767 -68.019 1.00 76.50 179 LYS A O 1
ATOM 1488 N N . ARG A 1 180 ? 41.893 2.933 -66.105 1.00 68.62 180 ARG A N 1
ATOM 1489 C CA . ARG A 1 180 ? 42.670 4.047 -66.686 1.00 68.62 180 ARG A CA 1
ATOM 1490 C C . ARG A 1 180 ? 44.046 3.599 -67.187 1.00 68.62 180 ARG A C 1
ATOM 1492 O O . ARG A 1 180 ? 44.432 3.970 -68.291 1.00 68.62 180 ARG A O 1
ATOM 1499 N N . LYS A 1 181 ? 44.744 2.743 -66.432 1.00 71.06 181 LYS A N 1
ATOM 1500 C CA . LYS A 1 181 ? 46.037 2.163 -66.843 1.00 71.06 181 LYS A CA 1
ATOM 1501 C C . LYS A 1 181 ? 45.907 1.234 -68.055 1.00 71.06 181 LYS A C 1
ATOM 1503 O O . LYS A 1 181 ? 46.744 1.289 -68.949 1.00 71.06 181 LYS A O 1
ATOM 1508 N N . ALA A 1 182 ? 44.853 0.418 -68.113 1.00 71.31 182 ALA A N 1
ATOM 1509 C CA . ALA A 1 182 ? 44.597 -0.498 -69.227 1.00 71.31 182 ALA A CA 1
ATOM 1510 C C . ALA A 1 182 ? 44.249 0.222 -70.545 1.00 71.31 182 ALA A C 1
ATOM 1512 O O . ALA A 1 182 ? 44.487 -0.322 -71.618 1.00 71.31 182 ALA A O 1
ATOM 1513 N N . LEU A 1 183 ? 43.715 1.445 -70.473 1.00 67.75 183 LEU A N 1
ATOM 1514 C CA . LEU A 1 183 ? 43.390 2.280 -71.636 1.00 67.75 183 LEU A CA 1
ATOM 1515 C C . LEU A 1 183 ? 44.573 3.125 -72.144 1.00 67.75 183 LEU A C 1
ATOM 1517 O O . LEU A 1 183 ? 44.391 3.922 -73.059 1.00 67.75 183 LEU A O 1
ATOM 1521 N N . GLY A 1 184 ? 45.774 2.978 -71.571 1.00 50.22 184 GLY A N 1
ATOM 1522 C CA . GLY A 1 184 ? 46.966 3.702 -72.029 1.00 50.22 184 GLY A CA 1
ATOM 1523 C C . GLY A 1 184 ? 46.906 5.219 -71.821 1.00 50.22 184 GLY A C 1
ATOM 1524 O O . GLY A 1 184 ? 47.665 5.948 -72.453 1.00 50.22 184 GLY A O 1
ATOM 1525 N N . MET A 1 185 ? 46.023 5.709 -70.945 1.00 52.28 185 MET A N 1
ATOM 1526 C CA . MET A 1 185 ? 45.968 7.127 -70.594 1.00 52.28 185 MET A CA 1
ATOM 1527 C C . MET A 1 185 ? 47.019 7.416 -69.520 1.00 52.28 185 MET A C 1
ATOM 1529 O O . MET A 1 185 ? 46.845 7.080 -68.346 1.00 52.28 185 MET A O 1
ATOM 1533 N N . GLY A 1 186 ? 48.141 7.998 -69.950 1.00 45.94 186 GLY A N 1
ATOM 1534 C CA . GLY A 1 186 ? 49.130 8.605 -69.066 1.00 45.94 186 GLY A CA 1
ATOM 1535 C C . GLY A 1 186 ? 48.512 9.733 -68.240 1.00 45.94 186 GLY A C 1
ATOM 1536 O O . GLY A 1 186 ? 47.547 10.368 -68.654 1.00 45.94 186 GLY A O 1
ATOM 1537 N N . THR A 1 187 ? 49.065 9.927 -67.047 1.00 50.78 187 THR A N 1
ATOM 1538 C CA . THR A 1 187 ? 48.737 10.971 -66.072 1.00 50.78 187 THR A CA 1
ATOM 1539 C C . THR A 1 187 ? 48.712 12.359 -66.704 1.00 50.78 187 THR A C 1
ATOM 1541 O O . THR A 1 187 ? 49.750 13.003 -66.825 1.00 50.78 187 THR A O 1
ATOM 1544 N N . GLU A 1 188 ? 47.520 12.831 -67.045 1.00 44.56 188 GLU A N 1
ATOM 1545 C CA . GLU A 1 188 ? 47.216 14.254 -67.041 1.00 44.56 188 GLU A CA 1
ATOM 1546 C C . GLU A 1 188 ? 46.577 14.569 -65.690 1.00 44.56 188 GLU A C 1
ATOM 1548 O O . GLU A 1 188 ? 45.567 13.972 -65.299 1.00 44.56 188 GLU A O 1
ATOM 1553 N N . GLU A 1 189 ? 47.223 15.470 -64.950 1.00 47.47 189 GLU A N 1
ATOM 1554 C CA . GLU A 1 189 ? 46.625 16.194 -63.835 1.00 47.47 189 GLU A CA 1
ATOM 1555 C C . GLU A 1 189 ? 45.478 17.044 -64.388 1.00 47.47 189 GLU A C 1
ATOM 1557 O O . GLU A 1 189 ? 45.611 18.228 -64.673 1.00 47.47 189 GLU A O 1
ATOM 1562 N N . GLY A 1 190 ? 44.346 16.388 -64.619 1.00 40.72 190 GLY A N 1
ATOM 1563 C CA . GLY A 1 190 ? 43.064 17.030 -64.815 1.00 40.72 190 GLY A CA 1
ATOM 1564 C C . GLY A 1 190 ? 42.428 17.198 -63.450 1.00 40.72 190 GLY A C 1
ATOM 1565 O O . GLY A 1 190 ? 41.944 16.228 -62.865 1.00 40.72 190 GLY A O 1
ATOM 1566 N N . GLU A 1 191 ? 42.474 18.422 -62.945 1.00 51.47 191 GLU A N 1
ATOM 1567 C CA . GLU A 1 191 ? 41.578 18.944 -61.922 1.00 51.47 191 GLU A CA 1
ATOM 1568 C C . GLU A 1 191 ? 40.136 18.585 -62.326 1.00 51.47 191 GLU A C 1
ATOM 1570 O O . GLU A 1 191 ? 39.591 19.108 -63.298 1.00 51.47 191 GLU A O 1
ATOM 1575 N N . ILE A 1 192 ? 39.557 17.585 -61.654 1.00 45.88 192 ILE A N 1
ATOM 1576 C CA . ILE A 1 192 ? 38.156 17.212 -61.850 1.00 45.88 192 ILE A CA 1
ATOM 1577 C C . ILE A 1 192 ? 37.344 18.101 -60.922 1.00 45.88 192 ILE A C 1
ATOM 1579 O O . ILE A 1 192 ? 37.222 17.816 -59.732 1.00 45.88 192 ILE A O 1
ATOM 1583 N N . ASP A 1 193 ? 36.820 19.152 -61.540 1.00 41.34 193 ASP A N 1
ATOM 1584 C CA . ASP A 1 193 ? 35.628 19.898 -61.160 1.00 41.34 193 ASP A CA 1
ATOM 1585 C C . ASP A 1 193 ? 34.569 18.978 -60.526 1.00 41.34 193 ASP A C 1
ATOM 1587 O O . ASP A 1 193 ? 34.116 17.975 -61.093 1.00 41.34 193 ASP A O 1
ATOM 1591 N N . ASP A 1 194 ? 34.214 19.330 -59.301 1.00 42.12 194 ASP A N 1
ATOM 1592 C CA . ASP A 1 194 ? 33.306 18.703 -58.355 1.00 42.12 194 ASP A CA 1
ATOM 1593 C C . ASP A 1 194 ? 31.841 18.865 -58.799 1.00 42.12 194 ASP A C 1
ATOM 1595 O O . ASP A 1 194 ? 30.964 19.372 -58.103 1.00 42.12 194 ASP A O 1
ATOM 1599 N N . GLY A 1 195 ? 31.548 18.366 -59.996 1.00 51.09 195 GLY A N 1
ATOM 1600 C CA . GLY A 1 195 ? 30.245 18.445 -60.638 1.00 51.09 195 GLY A CA 1
ATOM 1601 C C . GLY A 1 195 ? 29.539 17.098 -60.750 1.00 51.09 195 GLY A C 1
ATOM 1602 O O . GLY A 1 195 ? 29.263 16.654 -61.860 1.00 51.09 195 GLY A O 1
ATOM 1603 N N . THR A 1 196 ? 29.206 16.404 -59.650 1.00 46.25 196 THR A N 1
ATOM 1604 C CA . THR A 1 196 ? 28.174 15.334 -59.704 1.00 46.25 196 THR A CA 1
ATOM 1605 C C . THR A 1 196 ? 27.495 15.041 -58.357 1.00 46.25 196 THR A C 1
ATOM 1607 O O . THR A 1 196 ? 27.514 13.931 -57.833 1.00 46.25 196 THR A O 1
ATOM 1610 N N . GLY A 1 197 ? 26.828 16.050 -57.792 1.00 47.91 197 GLY A N 1
ATOM 1611 C CA . GLY A 1 197 ? 25.976 15.932 -56.598 1.00 47.91 197 GLY A CA 1
ATOM 1612 C C . GLY A 1 197 ? 24.472 15.775 -56.880 1.00 47.91 197 GLY A C 1
ATOM 1613 O O . GLY A 1 197 ? 23.666 16.250 -56.084 1.00 47.91 197 GLY A O 1
ATOM 1614 N N . SER A 1 198 ? 24.055 15.182 -58.010 1.00 49.25 198 SER A N 1
ATOM 1615 C CA . SER A 1 198 ? 22.636 15.235 -58.438 1.00 49.25 198 SER A CA 1
ATOM 1616 C C . SER A 1 198 ? 21.813 13.952 -58.220 1.00 49.25 198 SER A C 1
ATOM 1618 O O . SER A 1 198 ? 20.607 14.048 -58.001 1.00 49.25 198 SER A O 1
ATOM 1620 N N . ASP A 1 199 ? 22.426 12.762 -58.175 1.00 50.94 199 ASP A N 1
ATOM 1621 C CA . ASP A 1 199 ? 21.662 11.503 -58.026 1.00 50.94 199 ASP A CA 1
ATOM 1622 C C . ASP A 1 199 ? 21.618 10.945 -56.593 1.00 50.94 199 ASP A C 1
ATOM 1624 O O . ASP A 1 199 ? 20.638 10.306 -56.199 1.00 50.94 199 ASP A O 1
ATOM 1628 N N . ASN A 1 200 ? 22.615 11.249 -55.754 1.00 49.41 200 ASN A N 1
ATOM 1629 C CA . ASN A 1 200 ? 22.589 10.854 -54.339 1.00 49.41 200 ASN A CA 1
ATOM 1630 C C . ASN A 1 200 ? 21.604 11.693 -53.511 1.00 49.41 200 ASN A C 1
ATOM 1632 O O . ASN A 1 200 ? 21.059 11.200 -52.524 1.00 49.41 200 ASN A O 1
ATOM 1636 N N . SER A 1 201 ? 21.323 12.934 -53.916 1.00 52.88 201 SER A N 1
ATOM 1637 C CA . SER A 1 201 ? 20.365 13.810 -53.232 1.00 52.88 201 SER A CA 1
ATOM 1638 C C . SER A 1 201 ? 18.924 13.336 -53.443 1.00 52.88 201 SER A C 1
ATOM 1640 O O . SER A 1 201 ? 18.166 13.247 -52.486 1.00 52.88 201 SER A O 1
ATOM 1642 N N . LYS A 1 202 ? 18.549 12.900 -54.652 1.00 53.97 202 LYS A N 1
ATOM 1643 C CA . LYS A 1 202 ? 17.206 12.341 -54.908 1.00 53.97 202 LYS A CA 1
ATOM 1644 C C . LYS A 1 202 ? 16.969 11.011 -54.192 1.00 53.97 202 LYS A C 1
ATOM 1646 O O . LYS A 1 202 ? 15.887 10.795 -53.653 1.00 53.97 202 LYS A O 1
ATOM 1651 N N . LYS A 1 203 ? 17.975 10.131 -54.136 1.00 55.66 203 LYS A N 1
ATOM 1652 C CA . LYS A 1 203 ? 17.858 8.833 -53.452 1.00 55.66 203 LYS A CA 1
ATOM 1653 C C . LYS A 1 203 ? 17.773 8.975 -51.925 1.00 55.66 203 LYS A C 1
ATOM 1655 O O . LYS A 1 203 ? 16.961 8.302 -51.298 1.00 55.66 203 LYS A O 1
ATOM 1660 N N . THR A 1 204 ? 18.546 9.892 -51.341 1.00 56.41 204 THR A N 1
ATOM 1661 C CA . THR A 1 204 ? 18.495 10.199 -49.898 1.00 56.41 204 THR A CA 1
ATOM 1662 C C . THR A 1 204 ? 17.220 10.947 -49.495 1.00 56.41 204 THR A C 1
ATOM 1664 O O . THR A 1 204 ? 16.703 10.715 -48.404 1.00 56.41 204 THR A O 1
ATOM 1667 N N . VAL A 1 205 ? 16.658 11.780 -50.379 1.00 58.41 205 VAL A N 1
ATOM 1668 C CA . VAL A 1 205 ? 15.348 12.424 -50.175 1.00 58.41 205 VAL A CA 1
ATOM 1669 C C . VAL A 1 205 ? 14.209 11.395 -50.211 1.00 58.41 205 VAL A C 1
ATOM 1671 O O . VAL A 1 205 ? 13.395 11.376 -49.292 1.00 58.41 205 VAL A O 1
ATOM 1674 N N . LEU A 1 206 ? 14.199 10.465 -51.175 1.00 61.75 206 LEU A N 1
ATOM 1675 C CA . LEU A 1 206 ? 13.178 9.406 -51.255 1.00 61.75 206 LEU A CA 1
ATOM 1676 C C . LEU A 1 206 ? 13.228 8.422 -50.070 1.00 61.75 206 LEU A C 1
ATOM 1678 O O . LEU A 1 206 ? 12.185 7.991 -49.580 1.00 61.75 206 LEU A O 1
ATOM 1682 N N . GLU A 1 207 ? 14.420 8.082 -49.569 1.00 66.75 207 GLU A N 1
ATOM 1683 C CA . GLU A 1 207 ? 14.555 7.283 -48.339 1.00 66.75 207 GLU A CA 1
ATOM 1684 C C . GLU A 1 207 ? 14.130 8.055 -47.082 1.00 66.75 207 GLU A C 1
ATOM 1686 O O . GLU A 1 207 ? 13.579 7.459 -46.157 1.00 66.75 207 GLU A O 1
ATOM 1691 N N . SER A 1 208 ? 14.357 9.370 -47.040 1.00 71.69 208 SER A N 1
ATOM 1692 C CA . SER A 1 208 ? 13.914 10.236 -45.939 1.00 71.69 208 SER A CA 1
ATOM 1693 C C . SER A 1 208 ? 12.389 10.315 -45.864 1.00 71.69 208 SER A C 1
ATOM 1695 O O . SER A 1 208 ? 11.814 10.174 -44.784 1.00 71.69 208 SER A O 1
ATOM 1697 N N . ASP A 1 209 ? 11.717 10.455 -47.007 1.00 76.50 209 ASP A N 1
ATOM 1698 C CA . ASP A 1 209 ? 10.255 10.508 -47.058 1.00 76.50 209 ASP A CA 1
ATOM 1699 C C . ASP A 1 209 ? 9.618 9.156 -46.714 1.00 76.50 209 ASP A C 1
ATOM 1701 O O . ASP A 1 209 ? 8.635 9.106 -45.972 1.00 76.50 209 ASP A O 1
ATOM 1705 N N . ARG A 1 210 ? 10.236 8.044 -47.133 1.00 79.44 210 ARG A N 1
ATOM 1706 C CA . ARG A 1 210 ? 9.814 6.700 -46.715 1.00 79.44 210 ARG A CA 1
ATOM 1707 C C . ARG A 1 210 ? 9.961 6.490 -45.205 1.00 79.44 210 ARG A C 1
ATOM 1709 O O . ARG A 1 210 ? 9.022 6.030 -44.561 1.00 79.44 210 ARG A O 1
ATOM 1716 N N . LYS A 1 211 ? 11.096 6.891 -44.623 1.00 81.94 211 LYS A N 1
ATOM 1717 C CA . LYS A 1 211 ? 11.321 6.819 -43.169 1.00 81.94 211 LYS A CA 1
ATOM 1718 C C . LYS A 1 211 ? 10.355 7.711 -42.387 1.00 81.94 211 LYS A C 1
ATOM 1720 O O . LYS A 1 211 ? 9.949 7.345 -41.289 1.00 81.94 211 LYS A O 1
ATOM 1725 N N . LYS A 1 212 ? 9.946 8.861 -42.935 1.00 82.56 212 LYS A N 1
ATOM 1726 C CA . LYS A 1 212 ? 8.913 9.711 -42.320 1.00 82.56 212 LYS A CA 1
ATOM 1727 C C . LYS A 1 212 ? 7.546 9.033 -42.282 1.00 82.56 212 LYS A C 1
ATOM 1729 O O . LYS A 1 212 ? 6.858 9.166 -41.275 1.00 82.56 212 LYS A O 1
ATOM 1734 N N . GLU A 1 213 ? 7.149 8.319 -43.333 1.00 83.94 213 GLU A N 1
ATOM 1735 C CA . GLU A 1 213 ? 5.884 7.568 -43.320 1.00 83.94 213 GLU A CA 1
ATOM 1736 C C . GLU A 1 213 ? 5.932 6.353 -42.385 1.00 83.94 213 GLU A C 1
ATOM 1738 O O . GLU A 1 213 ? 4.987 6.115 -41.630 1.00 83.94 213 GLU A O 1
ATOM 1743 N N . GLU A 1 214 ? 7.060 5.642 -42.330 1.00 84.94 214 GLU A N 1
ATOM 1744 C CA . GLU A 1 214 ? 7.273 4.570 -41.347 1.00 84.94 214 GLU A CA 1
ATOM 1745 C C . GLU A 1 214 ? 7.181 5.117 -39.907 1.00 84.94 214 GLU A C 1
ATOM 1747 O O . GLU A 1 214 ? 6.467 4.557 -39.075 1.00 84.94 214 GLU A O 1
ATOM 1752 N N . LEU A 1 215 ? 7.786 6.278 -39.623 1.00 82.56 215 LEU A N 1
ATOM 1753 C CA . LEU A 1 215 ? 7.682 6.944 -38.317 1.00 82.56 215 LEU A CA 1
ATOM 1754 C C . LEU A 1 215 ? 6.252 7.375 -37.968 1.00 82.56 215 LEU A C 1
ATOM 1756 O O . LEU A 1 215 ? 5.839 7.231 -36.816 1.00 82.56 215 LEU A O 1
ATOM 1760 N N . LYS A 1 216 ? 5.476 7.888 -38.930 1.00 89.06 216 LYS A N 1
ATOM 1761 C CA . LYS A 1 216 ? 4.060 8.225 -38.704 1.00 89.06 216 LYS A CA 1
ATOM 1762 C C . LYS A 1 216 ? 3.239 6.985 -38.366 1.00 89.06 216 LYS A C 1
ATOM 1764 O O . LYS A 1 216 ? 2.416 7.040 -37.455 1.00 89.06 216 LYS A O 1
ATOM 1769 N N . THR A 1 217 ? 3.495 5.880 -39.061 1.00 90.19 217 THR A N 1
ATOM 1770 C CA . THR A 1 217 ? 2.801 4.603 -38.844 1.00 90.19 217 THR A CA 1
ATOM 1771 C C . THR A 1 217 ? 3.106 4.054 -37.450 1.00 90.19 217 THR A C 1
ATOM 1773 O O . THR A 1 217 ? 2.184 3.793 -36.680 1.00 90.19 217 THR A O 1
ATOM 1776 N N . ILE A 1 218 ? 4.386 4.017 -37.064 1.00 87.88 218 ILE A N 1
ATOM 1777 C CA . ILE A 1 218 ? 4.821 3.598 -35.721 1.00 87.88 218 ILE A CA 1
ATOM 1778 C C . ILE A 1 218 ? 4.218 4.506 -34.638 1.00 87.88 218 ILE A C 1
ATOM 1780 O O . ILE A 1 218 ? 3.749 4.036 -33.604 1.00 87.88 218 ILE A O 1
ATOM 1784 N N . THR A 1 219 ? 4.171 5.819 -34.875 1.00 86.00 219 THR A N 1
ATOM 1785 C CA . THR A 1 219 ? 3.566 6.770 -33.927 1.00 86.00 219 THR A CA 1
ATOM 1786 C C . THR A 1 219 ? 2.063 6.524 -33.761 1.00 86.00 219 THR A C 1
ATOM 1788 O O . THR A 1 219 ? 1.533 6.629 -32.653 1.00 86.00 219 THR A O 1
ATOM 1791 N N . ALA A 1 220 ? 1.358 6.180 -34.842 1.00 90.50 220 ALA A N 1
ATOM 1792 C CA . ALA A 1 220 ? -0.058 5.835 -34.789 1.00 90.50 220 ALA A CA 1
ATOM 1793 C C . ALA A 1 220 ? -0.299 4.535 -34.003 1.00 90.50 220 ALA A C 1
ATOM 1795 O O . ALA A 1 220 ? -1.183 4.505 -33.146 1.00 90.50 220 ALA A O 1
ATOM 1796 N N . GLU A 1 221 ? 0.525 3.505 -34.220 1.00 93.94 221 GLU A N 1
ATOM 1797 C CA . GLU A 1 221 ? 0.462 2.245 -33.468 1.00 93.94 221 GLU A CA 1
ATOM 1798 C C . GLU A 1 221 ? 0.712 2.454 -31.970 1.00 93.94 221 GLU A C 1
ATOM 1800 O O . GLU A 1 221 ? -0.057 1.968 -31.141 1.00 93.94 221 GLU A O 1
ATOM 1805 N N . ILE A 1 222 ? 1.724 3.248 -31.603 1.00 92.38 222 ILE A N 1
ATOM 1806 C CA . ILE A 1 222 ? 2.005 3.592 -30.199 1.00 92.38 222 ILE A CA 1
ATOM 1807 C C . ILE A 1 222 ? 0.806 4.300 -29.556 1.00 92.38 222 ILE A C 1
ATOM 1809 O O . ILE A 1 222 ? 0.454 4.023 -28.406 1.00 92.38 222 ILE A O 1
ATOM 1813 N N . ASN A 1 223 ? 0.149 5.203 -30.285 1.00 90.44 223 ASN A N 1
ATOM 1814 C CA . ASN A 1 223 ? -1.026 5.905 -29.779 1.00 90.44 223 ASN A CA 1
ATOM 1815 C C . ASN A 1 223 ? -2.221 4.964 -29.568 1.00 90.44 223 ASN A C 1
ATOM 1817 O O . ASN A 1 223 ? -2.897 5.071 -28.544 1.00 90.44 223 ASN A O 1
ATOM 1821 N N . GLU A 1 224 ? -2.467 4.022 -30.480 1.00 92.12 224 GLU A N 1
ATOM 1822 C CA . GLU A 1 224 ? -3.506 2.995 -30.311 1.00 92.12 224 GLU A CA 1
ATOM 1823 C C . GLU A 1 224 ? -3.203 2.045 -29.142 1.00 92.12 224 GLU A C 1
ATOM 1825 O O . GLU A 1 224 ? -4.076 1.759 -28.312 1.00 92.12 224 GLU A O 1
ATOM 1830 N N . LEU A 1 225 ? -1.944 1.630 -28.987 1.00 90.81 225 LEU A N 1
ATOM 1831 C CA . LEU A 1 225 ? -1.509 0.833 -27.840 1.00 90.81 225 LEU A CA 1
ATOM 1832 C C . LEU A 1 225 ? -1.697 1.590 -26.520 1.00 90.81 225 LEU A C 1
ATOM 1834 O O . LEU A 1 225 ? -2.183 1.016 -25.544 1.00 90.81 225 LEU A O 1
ATOM 1838 N N . ASN A 1 226 ? -1.402 2.891 -26.480 1.00 90.56 226 ASN A N 1
ATOM 1839 C CA . ASN A 1 226 ? -1.615 3.718 -25.291 1.00 90.56 226 ASN A CA 1
ATOM 1840 C C . ASN A 1 226 ? -3.101 3.891 -24.936 1.00 90.56 226 ASN A C 1
ATOM 1842 O O . ASN A 1 226 ? -3.456 3.862 -23.750 1.00 90.56 226 ASN A O 1
ATOM 1846 N N . LYS A 1 227 ? -3.991 4.013 -25.930 1.00 91.06 227 LYS A N 1
ATOM 1847 C CA . LYS A 1 227 ? -5.449 4.002 -25.700 1.00 91.06 227 LYS A CA 1
ATOM 1848 C C . LYS A 1 227 ? -5.911 2.663 -25.126 1.00 91.06 227 LYS A C 1
ATOM 1850 O O . LYS A 1 227 ? -6.675 2.631 -24.157 1.00 91.06 227 LYS A O 1
ATOM 1855 N N . THR A 1 228 ? -5.402 1.563 -25.675 1.00 92.81 228 THR A N 1
ATOM 1856 C CA . THR A 1 228 ? -5.721 0.204 -25.217 1.00 92.81 228 THR A CA 1
ATOM 1857 C C . THR A 1 228 ? -5.233 -0.021 -23.785 1.00 92.81 228 THR A C 1
ATOM 1859 O O . THR A 1 228 ? -6.007 -0.439 -22.924 1.00 92.81 228 THR A O 1
ATOM 1862 N N . LYS A 1 229 ? -3.988 0.362 -23.480 1.00 92.31 229 LYS A N 1
ATOM 1863 C CA . LYS A 1 229 ? -3.417 0.332 -22.126 1.00 92.31 229 LYS A CA 1
ATOM 1864 C C . LYS A 1 229 ? -4.265 1.131 -21.138 1.00 92.31 229 LYS A C 1
ATOM 1866 O O . LYS A 1 229 ? -4.570 0.636 -20.057 1.00 92.31 229 LYS A O 1
ATOM 1871 N N . SER A 1 230 ? -4.682 2.339 -21.508 1.00 88.69 230 SER A N 1
ATOM 1872 C CA . SER A 1 230 ? -5.526 3.186 -20.655 1.00 88.69 230 SER A CA 1
ATOM 1873 C C . SER A 1 230 ? -6.883 2.537 -20.366 1.00 88.69 230 SER A C 1
ATOM 1875 O O . SER A 1 230 ? -7.353 2.566 -19.228 1.00 88.69 230 SER A O 1
ATOM 1877 N N . SER A 1 231 ? -7.473 1.885 -21.371 1.00 88.62 231 SER A N 1
ATOM 1878 C CA . SER A 1 231 ? -8.733 1.145 -21.235 1.00 88.62 231 SER A CA 1
ATOM 1879 C C . SER A 1 231 ? -8.586 -0.069 -20.312 1.00 88.62 231 SER A C 1
ATOM 1881 O O . SER A 1 231 ? -9.417 -0.277 -19.428 1.00 88.62 231 SER A O 1
ATOM 1883 N N . LEU A 1 232 ? -7.494 -0.831 -20.446 1.00 90.44 232 LEU A N 1
ATOM 1884 C CA . LEU A 1 232 ? -7.185 -1.960 -19.564 1.00 90.44 232 LEU A CA 1
ATOM 1885 C C . LEU A 1 232 ? -6.959 -1.514 -18.118 1.00 90.44 232 LEU A C 1
ATOM 1887 O O . LEU A 1 232 ? -7.525 -2.105 -17.204 1.00 90.44 232 LEU A O 1
ATOM 1891 N N . VAL A 1 233 ? -6.196 -0.440 -17.899 1.00 93.56 233 VAL A N 1
ATOM 1892 C CA . VAL A 1 233 ? -5.983 0.135 -16.560 1.00 93.56 233 VAL A CA 1
ATOM 1893 C C . VAL A 1 233 ? -7.309 0.568 -15.932 1.00 93.56 233 VAL A C 1
ATOM 1895 O O . VAL A 1 233 ? -7.524 0.365 -14.736 1.00 93.56 233 VAL A O 1
ATOM 1898 N N . TRP A 1 234 ? -8.214 1.148 -16.723 1.00 94.50 234 TRP A N 1
ATOM 1899 C CA . TRP A 1 234 ? -9.536 1.534 -16.242 1.00 94.50 234 TRP A CA 1
ATOM 1900 C C . TRP A 1 234 ? -10.374 0.318 -15.829 1.00 94.50 234 TRP A C 1
ATOM 1902 O O . TRP A 1 234 ? -10.919 0.307 -14.724 1.00 94.50 234 TRP A O 1
ATOM 1912 N N . LEU A 1 235 ? -10.420 -0.729 -16.658 1.00 93.94 235 LEU A N 1
ATOM 1913 C CA . LEU A 1 235 ? -11.116 -1.976 -16.329 1.00 93.94 235 LEU A CA 1
ATOM 1914 C C . LEU A 1 235 ? -10.529 -2.643 -15.081 1.00 93.94 235 LEU A C 1
ATOM 1916 O O . LEU A 1 235 ? -11.281 -3.055 -14.200 1.00 93.94 235 LEU A O 1
ATOM 1920 N N . LEU A 1 236 ? -9.202 -2.673 -14.950 1.00 92.81 236 LEU A N 1
ATOM 1921 C CA . LEU A 1 236 ? -8.527 -3.238 -13.782 1.00 92.81 236 LEU A CA 1
ATOM 1922 C C . LEU A 1 236 ? -8.939 -2.513 -12.493 1.00 92.81 236 LEU A C 1
ATOM 1924 O O . LEU A 1 236 ? -9.252 -3.147 -11.487 1.00 92.81 236 LEU A O 1
ATOM 1928 N N . LYS A 1 237 ? -9.016 -1.174 -12.532 1.00 93.31 237 LYS A N 1
ATOM 1929 C CA . LYS A 1 237 ? -9.507 -0.371 -11.401 1.00 93.31 237 LYS A CA 1
ATOM 1930 C C . LYS A 1 237 ? -10.950 -0.715 -11.035 1.00 93.31 237 LYS A C 1
ATOM 1932 O O . LYS A 1 237 ? -11.265 -0.761 -9.845 1.00 93.31 237 LYS A O 1
ATOM 1937 N N . GLN A 1 238 ? -11.817 -0.954 -12.020 1.00 90.75 238 GLN A N 1
ATOM 1938 C CA . GLN A 1 238 ? -13.201 -1.366 -11.762 1.00 90.75 238 GLN A CA 1
ATOM 1939 C C . GLN A 1 238 ? -13.254 -2.736 -11.082 1.00 90.75 238 GLN A C 1
ATOM 1941 O O . GLN A 1 238 ? -13.908 -2.860 -10.049 1.00 90.75 238 GLN A O 1
ATOM 1946 N N . VAL A 1 239 ? -12.517 -3.726 -11.597 1.00 92.50 239 VAL A N 1
ATOM 1947 C CA . VAL A 1 239 ? -12.454 -5.082 -11.022 1.00 92.50 239 VAL A CA 1
ATOM 1948 C C . VAL A 1 239 ? -11.974 -5.037 -9.572 1.00 92.50 239 VAL A C 1
ATOM 1950 O O . VAL A 1 239 ? -12.700 -5.477 -8.684 1.00 92.50 239 VAL A O 1
ATOM 1953 N N . ILE A 1 240 ? -10.837 -4.385 -9.306 1.00 91.06 240 ILE A N 1
ATOM 1954 C CA . ILE A 1 240 ? -10.291 -4.239 -7.946 1.00 91.06 240 ILE A CA 1
ATOM 1955 C C . ILE A 1 240 ? -11.302 -3.554 -7.014 1.00 91.06 240 ILE A C 1
ATOM 1957 O O . ILE A 1 240 ? -11.445 -3.921 -5.848 1.00 91.06 240 ILE A O 1
ATOM 1961 N N . THR A 1 241 ? -12.020 -2.542 -7.509 1.00 91.06 241 THR A N 1
ATOM 1962 C CA . THR A 1 241 ? -13.029 -1.834 -6.708 1.00 91.06 241 THR A CA 1
ATOM 1963 C C . THR A 1 241 ? -14.210 -2.739 -6.362 1.00 91.06 241 THR A C 1
ATOM 1965 O O . THR A 1 241 ? -14.720 -2.676 -5.242 1.00 91.06 241 THR A O 1
ATOM 1968 N N . VAL A 1 242 ? -14.661 -3.568 -7.305 1.00 92.75 242 VAL A N 1
ATOM 1969 C CA . VAL A 1 242 ? -15.748 -4.529 -7.084 1.00 92.75 242 VAL A CA 1
ATOM 1970 C C . VAL A 1 242 ? -15.318 -5.610 -6.093 1.00 92.75 242 VAL A C 1
ATOM 1972 O O . VAL A 1 242 ? -16.056 -5.864 -5.142 1.00 92.75 242 VAL A O 1
ATOM 1975 N N . GLU A 1 243 ? -14.120 -6.175 -6.246 1.00 90.00 243 GLU A N 1
ATOM 1976 C CA . GLU A 1 243 ? -13.568 -7.188 -5.336 1.00 90.00 243 GLU A CA 1
ATOM 1977 C C . GLU A 1 243 ? -13.426 -6.652 -3.909 1.00 90.00 243 GLU A C 1
ATOM 1979 O O . GLU A 1 243 ? -13.955 -7.246 -2.970 1.00 90.00 243 GLU A O 1
ATOM 1984 N N . LYS A 1 244 ? -12.835 -5.463 -3.734 1.00 92.06 244 LYS A N 1
ATOM 1985 C CA . LYS A 1 244 ? -12.725 -4.831 -2.408 1.00 92.06 244 LYS A CA 1
ATOM 1986 C C . LYS A 1 244 ? -14.087 -4.555 -1.775 1.00 92.06 244 LYS A C 1
ATOM 1988 O O . LYS A 1 244 ? -14.252 -4.712 -0.567 1.00 92.06 244 LYS A O 1
ATOM 1993 N N . LYS A 1 245 ? -15.083 -4.142 -2.566 1.00 89.62 245 LYS A N 1
ATOM 1994 C CA . LYS A 1 245 ? -16.455 -3.958 -2.066 1.00 89.62 245 LYS A CA 1
ATOM 1995 C C . LYS A 1 245 ? -17.089 -5.284 -1.644 1.00 89.62 245 LYS A C 1
ATOM 1997 O O . LYS A 1 245 ? -17.839 -5.290 -0.671 1.00 89.62 245 LYS A O 1
ATOM 2002 N N . ALA A 1 246 ? -16.819 -6.376 -2.356 1.00 88.06 246 ALA A N 1
ATOM 2003 C CA . ALA A 1 246 ? -17.306 -7.703 -1.995 1.00 88.06 246 ALA A CA 1
ATOM 2004 C C . ALA A 1 246 ? -16.652 -8.209 -0.698 1.00 88.06 246 ALA A C 1
ATOM 2006 O O . ALA A 1 246 ? -17.369 -8.638 0.202 1.00 88.06 246 ALA A O 1
ATOM 2007 N N . GLU A 1 247 ? -15.333 -8.062 -0.548 1.00 89.81 247 GLU A N 1
ATOM 2008 C CA . GLU A 1 247 ? -14.616 -8.419 0.686 1.00 89.81 247 GLU A CA 1
ATOM 2009 C C . GLU A 1 247 ? -15.115 -7.639 1.906 1.00 89.81 247 GLU A C 1
ATOM 2011 O O . GLU A 1 247 ? -15.318 -8.215 2.972 1.00 89.81 247 GLU A O 1
ATOM 2016 N N . LEU A 1 248 ? -15.345 -6.329 1.766 1.00 87.94 248 LEU A N 1
ATOM 2017 C CA . LEU A 1 248 ? -15.871 -5.506 2.861 1.00 87.94 248 LEU A CA 1
ATOM 2018 C C . LEU A 1 248 ? -17.284 -5.934 3.275 1.00 87.94 248 LEU A C 1
ATOM 2020 O O . LEU A 1 248 ? -17.599 -5.950 4.464 1.00 87.94 248 LEU A O 1
ATOM 2024 N N . LYS A 1 249 ? -18.129 -6.313 2.310 1.00 86.06 249 LYS A N 1
ATOM 2025 C CA . LYS A 1 249 ? -19.461 -6.869 2.588 1.00 86.06 249 LYS A CA 1
ATOM 2026 C C . LYS A 1 249 ? -19.389 -8.239 3.264 1.00 86.06 249 LYS A C 1
ATOM 2028 O O . LYS A 1 249 ? -20.193 -8.502 4.147 1.00 86.06 249 LYS A O 1
ATOM 2033 N N . ALA A 1 250 ? -18.437 -9.088 2.879 1.00 82.56 250 ALA A N 1
ATOM 2034 C CA . ALA A 1 250 ? -18.233 -10.382 3.526 1.00 82.56 250 ALA A CA 1
ATOM 2035 C C . ALA A 1 250 ? -17.780 -10.212 4.987 1.00 82.56 250 ALA A C 1
ATOM 2037 O O . ALA A 1 250 ? -18.398 -10.776 5.882 1.00 82.56 250 ALA A O 1
ATOM 2038 N N . LYS A 1 251 ? -16.794 -9.342 5.244 1.00 83.50 251 LYS A N 1
ATOM 2039 C CA . LYS A 1 251 ? -16.300 -9.049 6.603 1.00 83.50 251 LYS A CA 1
ATOM 2040 C C . LYS A 1 251 ? -17.376 -8.455 7.510 1.00 83.50 251 LYS A C 1
ATOM 2042 O O . LYS A 1 251 ? -17.535 -8.884 8.643 1.00 83.50 251 LYS A O 1
ATOM 2047 N N . THR A 1 252 ? -18.166 -7.514 6.994 1.00 77.69 252 THR A N 1
ATOM 2048 C CA . THR A 1 252 ? -19.288 -6.942 7.760 1.00 77.69 252 THR A CA 1
ATOM 2049 C C . THR A 1 252 ? -20.424 -7.942 7.992 1.00 77.69 252 THR A C 1
ATOM 2051 O O . THR A 1 252 ? -21.144 -7.809 8.974 1.00 77.69 252 THR A O 1
ATOM 2054 N N . ALA A 1 253 ? -20.610 -8.947 7.132 1.00 74.19 253 ALA A N 1
ATOM 2055 C CA . ALA A 1 253 ? -21.568 -10.025 7.378 1.00 74.19 253 ALA A CA 1
ATOM 2056 C C . ALA A 1 253 ? -21.071 -11.017 8.446 1.00 74.19 253 ALA A C 1
ATOM 2058 O O . ALA A 1 253 ? -21.876 -11.478 9.249 1.00 74.19 253 ALA A O 1
ATOM 2059 N N . GLU A 1 254 ? -19.767 -11.306 8.487 1.00 70.31 254 GLU A N 1
ATOM 2060 C CA . GLU A 1 254 ? -19.141 -12.144 9.522 1.00 70.31 254 GLU A CA 1
ATOM 2061 C C . GLU A 1 254 ? -19.122 -11.474 10.904 1.00 70.31 254 GLU A C 1
ATOM 2063 O O . GLU A 1 254 ? -19.311 -12.154 11.903 1.00 70.31 254 GLU A O 1
ATOM 2068 N N . GLU A 1 255 ? -18.954 -10.150 10.980 1.00 69.94 255 GLU A N 1
ATOM 2069 C CA . GLU A 1 255 ? -18.997 -9.397 12.248 1.00 69.94 255 GLU A CA 1
ATOM 2070 C C . GLU A 1 255 ? -20.414 -9.255 12.842 1.00 69.94 255 GLU A C 1
ATOM 2072 O O . GLU A 1 255 ? -20.557 -8.913 14.015 1.00 69.94 255 GLU A O 1
ATOM 2077 N N . ASN A 1 256 ? -21.461 -9.498 12.046 1.00 63.38 256 ASN A N 1
ATOM 2078 C CA . ASN A 1 256 ? -22.867 -9.396 12.461 1.00 63.38 256 ASN A CA 1
ATOM 2079 C C . ASN A 1 256 ? -23.522 -10.763 12.772 1.00 63.38 256 ASN A C 1
ATOM 2081 O O . ASN A 1 256 ? -24.736 -10.811 12.996 1.00 63.38 256 ASN A O 1
ATOM 2085 N N . LEU A 1 257 ? -22.744 -11.852 12.766 1.00 49.19 257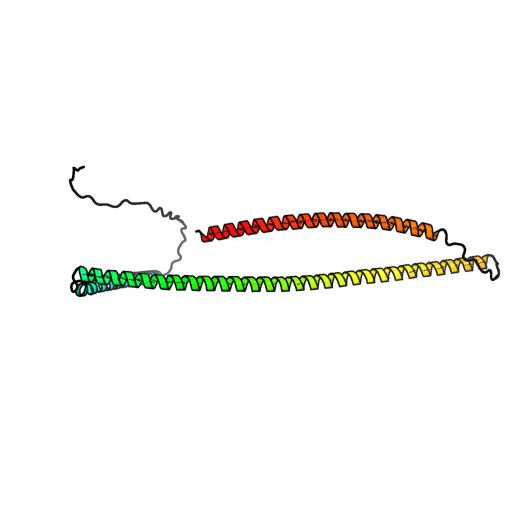 LEU A N 1
ATOM 2086 C CA . LEU A 1 257 ? -23.132 -13.216 13.158 1.00 49.19 257 LEU A CA 1
ATOM 2087 C C . LEU A 1 257 ? -22.552 -13.574 14.532 1.00 49.19 257 LEU A C 1
ATOM 2089 O O . LEU A 1 257 ? -23.263 -14.284 15.280 1.00 49.19 257 LEU A O 1
#

Radius of gyration: 50.65 Å; chains: 1; bounding box: 117×77×134 Å

Foldseek 3Di:
DDDDDDDDDDDDDDDDDDDDDDDDDPPDPDPDPPDDPVVVVVVVVVVVVVVVVVVVVVVVVVVVVVVVVVVVPPPVVVDPPVVVVVVVVVVVVVVVVVVVVVVVVVVVVVVVVVVVVVVVVVVVVVVVVVVVVVVVVVVVVVVVVVVVVVVVVVVVVVVVVVVVVVVVVVVVVVVVVVVCVVVVDDDDPDPDDPPDPPPVVVVVVVVVVVVVVVVVVVVVVVVVVVVVVVVVVVVVVVVVVVVVVVVVVVVVVVVVD

Organism: Thalassiosira oceanica (NCBI:txid159749)

Secondary structure (DSSP, 8-state):
------------------------------------HHHHHHHHHHHHHHHHHHHHHHHHHHHHHHHHHHHHHHHTTTS-HHHHHHHHHHHHHHHHHHHHHHHHHHHHHHHHHHHHHHHHHHHHHHHHHHHHHHHHHHHHHHHHHHHHHHHHHHHHHHHHHHHHHHHHHHHHHHHHHHHHHHTT-------------SHHHHHHHHHHHHHHHHHHHHHHHHHHHHHHHHHHHHHHHHHHHHHHHHHHHHHHHHTT-

Sequence (257 aa):
MTVNERRWLAGAWKWRTLGVSMTYRTNMSMEIPEEGAETQNSIKSIIRRKKELERDTMRAAQLEQERLIANERPQSLANGDDGRRAIMKQRVQEIRSELGKLSTEQAEIEKGVQLKYMTKQREFEYKSRQDEKKELEELQRRQDLEMKELLEEHALARKADEAKCQERIKEIRRISGEKRKALGMGTEEGEIDDGTGSDNSKKTVLESDRKKEELKTITAEINELNKTKSSLVWLLKQVITVEKKAELKAKTAEENL